Protein AF-A0A2W4L9T5-F1 (afdb_monomer)

Secondary structure (DSSP, 8-state):
--PPPPHHHHHT--TT--HHHHHHHHHHHHHHS-TTTSTT-HHHHHHHHHHHHHHHHHTSHHHHHHHHHHGGGTTTTTT---SS--HHHHHHHHHHHHIIIII----------------PPPPP--------HHHHHH-EEEEEEEEEEEPPTTTTTS-S-TT-PPPPPTTTTTSSEEEEEETTEEEEEE-TTT-----EEEEEEEEEEE-----

pLDDT: mean 71.47, std 17.37, range [34.72, 92.06]

Foldseek 3Di:
DDDQDALCVLLVHDLPDDLVSLVVSLVVLCVVLPCVVVPPDVVSVVSNVSNVVSCVQCNDPVSSVQCVVPNPVSVCPPPDDPPPADPVRVVVVVVVVCCCVVVNPDDDDDDPPPPPPPPPPFDDWDDDDDDDPVCLVVWDWDKDWTKGFDQDPQCSPQLDGPPDHDDQDPQCRNQQWDWDDDPPDIDIDGDPVSRRDDTDIDTDIDIDINDDPDD

Structure (mmCIF, N/CA/C/O backbone):
data_AF-A0A2W4L9T5-F1
#
_entry.id   AF-A0A2W4L9T5-F1
#
loop_
_atom_site.group_PDB
_atom_site.id
_atom_site.type_symbol
_atom_site.label_atom_id
_atom_site.label_alt_id
_atom_site.label_comp_id
_atom_site.label_asym_id
_atom_site.label_entity_id
_atom_site.label_seq_id
_atom_site.pdbx_PDB_ins_code
_atom_site.Cartn_x
_atom_site.Cartn_y
_atom_site.Cartn_z
_atom_site.occupancy
_atom_site.B_iso_or_equiv
_atom_site.auth_seq_id
_atom_site.auth_comp_id
_atom_site.auth_asym_id
_atom_site.auth_atom_id
_atom_site.pdbx_PDB_model_num
ATOM 1 N N . MET A 1 1 ? -13.526 30.109 26.731 1.00 36.09 1 MET A N 1
ATOM 2 C CA . MET A 1 1 ? -13.554 28.644 26.900 1.00 36.09 1 MET A CA 1
ATOM 3 C C . MET A 1 1 ? -13.831 28.059 25.531 1.00 36.09 1 MET A C 1
ATOM 5 O O . MET A 1 1 ? -14.904 28.305 25.006 1.00 36.09 1 MET A O 1
ATOM 9 N N . SER A 1 2 ? -12.833 27.455 24.887 1.00 42.91 2 SER A N 1
ATOM 10 C CA . SER A 1 2 ? -13.012 26.870 23.554 1.00 42.91 2 SER A CA 1
ATOM 11 C C . SER A 1 2 ? -13.697 25.520 23.727 1.00 42.91 2 SER A C 1
ATOM 13 O O . SER A 1 2 ? -13.023 24.542 24.044 1.00 42.91 2 SER A O 1
ATOM 15 N N . GLU A 1 3 ? -15.020 25.466 23.586 1.00 62.59 3 GLU A N 1
ATOM 16 C CA . GLU A 1 3 ? -15.726 24.190 23.461 1.00 62.59 3 GLU A CA 1
ATOM 17 C C . GLU A 1 3 ? -15.156 23.456 22.242 1.00 62.59 3 GLU A C 1
ATOM 19 O O . GLU A 1 3 ? -15.179 23.969 21.121 1.00 62.59 3 GLU A O 1
ATOM 24 N N . LYS A 1 4 ? -14.536 22.294 22.476 1.00 70.69 4 LYS A N 1
ATOM 25 C CA . LYS A 1 4 ? -14.066 21.428 21.393 1.00 70.69 4 LYS A CA 1
ATOM 26 C C . LYS A 1 4 ? -15.278 21.022 20.553 1.00 70.69 4 LYS A C 1
ATOM 28 O O . LYS A 1 4 ? -16.323 20.690 21.108 1.00 70.69 4 LYS A O 1
ATOM 33 N N . ARG A 1 5 ? -15.130 21.075 19.228 1.00 79.88 5 ARG A N 1
ATOM 34 C CA . ARG A 1 5 ? -16.188 20.685 18.290 1.00 79.88 5 ARG A CA 1
ATOM 35 C C . ARG A 1 5 ? -16.495 19.197 18.432 1.00 79.88 5 ARG A C 1
ATOM 37 O O . ARG A 1 5 ? -15.581 18.396 18.627 1.00 79.88 5 ARG A O 1
ATOM 44 N N . ASP A 1 6 ? -17.768 18.853 18.280 1.00 87.12 6 ASP A N 1
ATOM 45 C CA . ASP A 1 6 ? -18.233 17.471 18.304 1.00 87.12 6 ASP A CA 1
ATOM 46 C C . ASP A 1 6 ? -17.542 16.657 17.193 1.00 87.12 6 ASP A C 1
ATOM 48 O O . ASP A 1 6 ? -17.475 17.086 16.038 1.00 87.12 6 ASP A O 1
ATOM 52 N N . TYR A 1 7 ? -17.015 15.476 17.523 1.00 89.69 7 TYR A N 1
ATOM 53 C CA . TYR A 1 7 ? -16.300 14.634 16.563 1.00 89.69 7 TYR A CA 1
ATOM 54 C C . TYR A 1 7 ? -17.186 14.153 15.406 1.00 89.69 7 TYR A C 1
ATOM 56 O O . TYR A 1 7 ? -16.691 13.991 14.286 1.00 89.69 7 TYR A O 1
ATOM 64 N N . TYR A 1 8 ? -18.490 13.978 15.635 1.00 91.06 8 TYR A N 1
ATOM 65 C CA . TYR A 1 8 ? -19.443 13.644 14.578 1.00 91.06 8 TYR A CA 1
ATOM 66 C C . TYR A 1 8 ? -19.629 14.826 13.614 1.00 91.06 8 TYR A C 1
ATOM 68 O O . TYR A 1 8 ? -19.638 14.636 12.397 1.00 91.06 8 TYR A O 1
ATOM 76 N N . GLU A 1 9 ? -19.655 16.061 14.123 1.00 89.50 9 GLU A N 1
ATOM 77 C CA . GLU A 1 9 ? -19.719 17.276 13.298 1.00 89.50 9 GLU A CA 1
ATOM 78 C C . GLU A 1 9 ? -18.419 17.548 12.538 1.00 89.50 9 GLU A C 1
ATOM 80 O O . GLU A 1 9 ? -18.446 18.030 11.403 1.00 89.50 9 GLU A O 1
ATOM 85 N N . VAL A 1 10 ? -17.271 17.239 13.144 1.00 88.94 10 VAL A N 1
ATOM 86 C CA . VAL A 1 10 ? -15.957 17.371 12.502 1.00 88.94 10 VAL A CA 1
ATOM 87 C C . VAL A 1 10 ? -15.852 16.451 11.285 1.00 88.94 10 VAL A C 1
ATOM 89 O O . VAL A 1 10 ? -15.360 16.875 10.238 1.00 88.94 10 VAL A O 1
ATOM 92 N N . LEU A 1 11 ? -16.347 15.214 11.393 1.00 89.44 11 LEU A N 1
ATOM 93 C CA . LEU A 1 11 ? -16.405 14.274 10.271 1.00 89.44 11 LEU A CA 1
ATOM 94 C C . LEU A 1 11 ? -17.621 14.498 9.357 1.00 89.44 11 LEU A C 1
ATOM 96 O O . LEU A 1 11 ? -17.641 13.975 8.244 1.00 89.44 11 LEU A O 1
ATOM 100 N N . GLY A 1 12 ? -18.609 15.288 9.783 1.00 89.19 12 GLY A N 1
ATOM 101 C CA . GLY A 1 12 ? -19.826 15.561 9.019 1.00 89.19 12 GLY A CA 1
ATOM 102 C C . GLY A 1 12 ? -20.757 14.352 8.910 1.00 89.19 12 GLY A C 1
ATOM 103 O O . GLY A 1 12 ? -21.373 14.144 7.865 1.00 89.19 12 GLY A O 1
ATOM 104 N N . VAL A 1 13 ? -20.828 13.532 9.959 1.00 92.06 13 VAL A N 1
ATOM 105 C CA . VAL A 1 13 ? -21.640 12.308 10.022 1.00 92.06 13 VAL A CA 1
ATOM 106 C C . VAL A 1 13 ? -22.661 12.383 11.157 1.00 92.06 13 VAL A C 1
ATOM 108 O O . VAL A 1 13 ? -22.505 13.158 12.095 1.00 92.06 13 VAL A O 1
ATOM 111 N N . SER A 1 14 ? -23.719 11.571 11.073 1.00 91.12 14 SER A N 1
ATOM 112 C CA . SER A 1 14 ? -24.687 11.424 12.169 1.00 91.12 14 SER A CA 1
ATOM 113 C C . SER A 1 14 ? -24.063 10.694 13.365 1.00 91.12 14 SER A C 1
ATOM 115 O O . SER A 1 14 ? -23.157 9.879 13.192 1.00 91.12 14 SER A O 1
ATOM 117 N N . ARG A 1 15 ? -24.601 10.914 14.569 1.00 87.69 15 ARG A N 1
ATOM 118 C CA . ARG A 1 15 ? -24.253 10.137 15.774 1.00 87.69 15 ARG A CA 1
ATOM 119 C C . ARG A 1 15 ? -24.572 8.647 15.630 1.00 87.69 15 ARG A C 1
ATOM 121 O O . ARG A 1 15 ? -23.853 7.815 16.175 1.00 87.69 15 ARG A O 1
ATOM 128 N N . ASP A 1 16 ? -25.566 8.316 14.808 1.00 87.88 16 ASP A N 1
ATOM 129 C CA . ASP A 1 16 ? -25.953 6.938 14.478 1.00 87.88 16 ASP A CA 1
ATOM 130 C C . ASP A 1 16 ? -25.105 6.324 13.348 1.00 87.88 16 ASP A C 1
ATOM 132 O O . ASP A 1 16 ? -25.401 5.228 12.872 1.00 87.88 16 ASP A O 1
ATOM 136 N N . ALA A 1 17 ? -24.061 7.020 12.878 1.00 89.12 17 ALA A N 1
ATOM 137 C CA . ALA A 1 17 ? -23.252 6.551 11.761 1.00 89.12 17 ALA A CA 1
ATOM 138 C C . ALA A 1 17 ? -22.564 5.218 12.075 1.00 89.12 17 ALA A C 1
ATOM 140 O O . ALA A 1 17 ? -22.004 4.993 13.155 1.00 89.12 17 ALA A O 1
ATOM 141 N N . THR A 1 18 ? -22.564 4.334 11.089 1.00 90.12 18 THR A N 1
ATOM 142 C CA . THR A 1 18 ? -21.847 3.061 11.143 1.00 90.12 18 THR A CA 1
ATOM 143 C C . THR A 1 18 ? -20.332 3.284 11.066 1.00 90.12 18 THR A C 1
ATOM 145 O O . THR A 1 18 ? -19.853 4.304 10.561 1.00 90.12 18 THR A O 1
ATOM 148 N N . ALA A 1 19 ? -19.543 2.307 11.524 1.00 84.62 19 ALA A N 1
ATOM 149 C CA . ALA A 1 19 ? -18.080 2.371 11.439 1.00 84.62 19 ALA A CA 1
ATOM 150 C C . ALA A 1 19 ? -17.581 2.591 9.993 1.00 84.62 19 ALA A C 1
ATOM 152 O O . ALA A 1 19 ? -16.604 3.309 9.760 1.00 84.62 19 ALA A O 1
ATOM 153 N N . ASP A 1 20 ? -18.283 2.030 9.004 1.00 84.44 20 ASP A N 1
ATOM 154 C CA . ASP A 1 20 ? -17.959 2.202 7.586 1.00 84.44 20 ASP A CA 1
ATOM 155 C C . ASP A 1 20 ? -18.228 3.626 7.079 1.00 84.44 20 ASP A C 1
ATOM 157 O O . ASP A 1 20 ? -17.442 4.161 6.286 1.00 84.44 20 ASP A O 1
ATOM 161 N N . GLU A 1 21 ? -19.295 4.270 7.555 1.00 88.06 21 GLU A N 1
ATOM 162 C CA . GLU A 1 21 ? -19.620 5.664 7.236 1.00 88.06 21 GLU A CA 1
ATOM 163 C C . GLU A 1 21 ? -18.610 6.629 7.856 1.00 88.06 21 GLU A C 1
ATOM 165 O O . GLU A 1 21 ? -18.086 7.491 7.147 1.00 88.06 21 GLU A O 1
ATOM 170 N N . ILE A 1 22 ? -18.242 6.418 9.123 1.00 89.75 22 ILE A N 1
ATOM 171 C CA . ILE A 1 22 ? -17.191 7.177 9.824 1.00 89.75 22 ILE A CA 1
ATOM 172 C C . ILE A 1 22 ? -15.862 7.069 9.066 1.00 89.75 22 ILE A C 1
ATOM 174 O O . ILE A 1 22 ? -15.195 8.070 8.789 1.00 89.75 22 ILE A O 1
ATOM 178 N N . ARG A 1 23 ? -15.496 5.859 8.631 1.00 86.62 23 ARG A N 1
ATOM 179 C CA . ARG A 1 23 ? -14.276 5.620 7.850 1.00 86.62 23 ARG A CA 1
ATOM 180 C C . ARG A 1 23 ? -14.310 6.287 6.480 1.00 86.62 23 ARG A C 1
ATOM 182 O O . ARG A 1 23 ? -13.289 6.780 5.995 1.00 86.62 23 ARG A O 1
ATOM 189 N N . LYS A 1 24 ? -15.466 6.280 5.817 1.00 87.75 24 LYS A N 1
ATOM 190 C CA . LYS A 1 24 ? -15.649 6.940 4.520 1.00 87.75 24 LYS A CA 1
ATOM 191 C C . LYS A 1 24 ? -15.544 8.457 4.658 1.00 87.75 24 LYS A C 1
ATOM 193 O O . LYS A 1 24 ? -14.843 9.068 3.851 1.00 87.75 24 LYS A O 1
ATOM 198 N N . ALA A 1 25 ? -16.167 9.024 5.683 1.00 90.31 25 ALA A N 1
ATOM 199 C CA . ALA A 1 25 ? -16.119 10.445 5.985 1.00 90.31 25 ALA A CA 1
ATOM 200 C C . ALA A 1 25 ? -14.697 10.912 6.320 1.00 90.31 25 ALA A C 1
ATOM 202 O O . ALA A 1 25 ? -14.219 11.877 5.724 1.00 90.31 25 ALA A O 1
ATOM 203 N N . TYR A 1 26 ? -13.961 10.161 7.150 1.00 90.00 26 TYR A N 1
ATOM 204 C CA . TYR A 1 26 ? -12.556 10.456 7.438 1.00 90.00 26 TYR A CA 1
ATOM 205 C C . TYR A 1 26 ? -11.698 10.482 6.171 1.00 90.00 26 TYR A C 1
ATOM 207 O O . TYR A 1 26 ? -10.957 11.434 5.955 1.00 90.00 26 TYR A O 1
ATOM 215 N N . ARG A 1 27 ? -11.839 9.497 5.271 1.00 86.31 27 ARG A N 1
ATOM 216 C CA . ARG A 1 27 ? -11.095 9.502 3.996 1.00 86.31 27 ARG A CA 1
ATOM 217 C C . ARG A 1 27 ? -11.399 10.737 3.148 1.00 86.31 27 ARG A C 1
ATOM 219 O O . ARG A 1 27 ? -10.494 11.281 2.522 1.00 86.31 27 ARG A O 1
ATOM 226 N N . GLN A 1 28 ? -12.655 11.176 3.112 1.00 88.06 28 GLN A N 1
ATOM 227 C CA . GLN A 1 28 ? -13.050 12.370 2.366 1.00 88.06 28 GLN A CA 1
ATOM 228 C C . GLN A 1 28 ? -12.488 13.648 3.001 1.00 88.06 28 GLN A C 1
ATOM 230 O O . GLN A 1 28 ? -11.945 14.488 2.284 1.00 88.06 28 GLN A O 1
ATOM 235 N N . ALA A 1 29 ? -12.551 13.769 4.328 1.00 86.62 29 ALA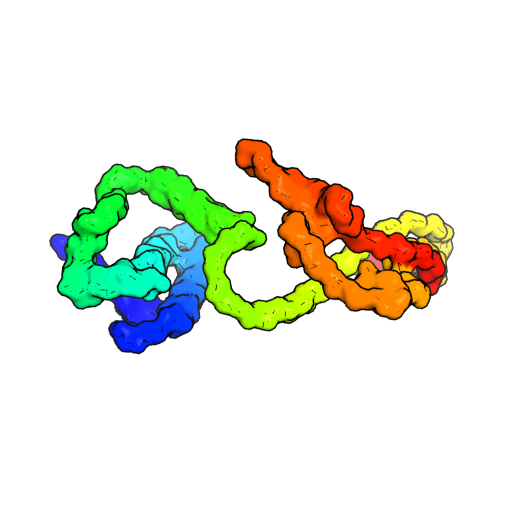 A N 1
ATOM 236 C CA . ALA A 1 29 ? -11.979 14.890 5.068 1.00 86.62 29 ALA A CA 1
ATOM 237 C C . ALA A 1 29 ? -10.446 14.938 4.939 1.00 86.62 29 ALA A C 1
ATOM 239 O O . ALA A 1 29 ? -9.886 15.990 4.631 1.00 86.62 29 ALA A O 1
ATOM 240 N N . ALA A 1 30 ? -9.777 13.789 5.066 1.00 83.69 30 ALA A N 1
ATOM 241 C CA . ALA A 1 30 ? -8.333 13.647 4.924 1.00 83.69 30 ALA A CA 1
ATOM 242 C C . ALA A 1 30 ? -7.854 14.044 3.522 1.00 83.69 30 ALA A C 1
ATOM 244 O O . ALA A 1 30 ? -6.899 14.798 3.398 1.00 83.69 30 ALA A O 1
ATOM 245 N N . LEU A 1 31 ? -8.546 13.613 2.461 1.00 83.56 31 LEU A N 1
ATOM 246 C CA . LEU A 1 31 ? -8.216 13.997 1.081 1.00 83.56 31 LEU A CA 1
ATOM 247 C C . LEU A 1 31 ? -8.506 15.470 0.770 1.00 83.56 31 LEU A C 1
ATOM 249 O O . LEU A 1 31 ? -7.877 16.038 -0.125 1.00 83.56 31 LEU A O 1
ATOM 253 N N . LYS A 1 32 ? -9.485 16.072 1.453 1.00 85.12 32 LYS A N 1
ATOM 254 C CA . LYS A 1 32 ? -9.844 17.487 1.297 1.00 85.12 32 LYS A CA 1
ATOM 255 C C . LYS A 1 32 ? -8.839 18.399 1.991 1.00 85.12 32 LYS A C 1
ATOM 257 O O . LYS A 1 32 ? -8.521 19.452 1.453 1.00 85.12 32 LYS A O 1
ATOM 262 N N . HIS A 1 33 ? -8.334 17.981 3.147 1.00 85.25 33 HIS A N 1
ATOM 263 C CA . HIS A 1 33 ? -7.426 18.758 3.991 1.00 85.25 33 HIS A CA 1
ATOM 264 C C . HIS A 1 33 ? -5.974 18.262 3.951 1.00 85.25 33 HIS A C 1
ATOM 266 O O . HIS A 1 33 ? -5.158 18.675 4.766 1.00 85.25 33 HIS A O 1
ATOM 272 N N . HIS A 1 34 ? -5.635 17.397 2.990 1.00 82.00 34 HIS A N 1
ATOM 273 C CA . HIS A 1 34 ? -4.287 16.857 2.849 1.00 82.00 34 HIS A CA 1
ATOM 274 C C . HIS A 1 34 ? -3.268 17.978 2.562 1.00 82.00 34 HIS A C 1
ATOM 276 O O . HIS A 1 34 ? -3.556 18.829 1.709 1.00 82.00 34 HIS A O 1
ATOM 282 N N . PRO A 1 35 ? -2.070 17.957 3.179 1.00 77.06 35 PRO A N 1
ATOM 283 C CA . PRO A 1 35 ? -1.036 18.979 2.975 1.00 77.06 35 PRO A CA 1
ATOM 284 C C . PRO A 1 35 ? -0.541 19.059 1.524 1.00 77.06 35 PRO A C 1
ATOM 286 O O . PRO A 1 35 ? -0.256 20.145 1.039 1.00 77.06 35 PRO A O 1
ATOM 289 N N . ASP A 1 36 ? -0.523 17.938 0.798 1.00 77.31 36 ASP A N 1
ATOM 290 C CA . ASP A 1 36 ? -0.167 17.904 -0.637 1.00 77.31 36 ASP A CA 1
ATOM 291 C C . ASP A 1 36 ? -1.138 18.712 -1.518 1.00 77.31 36 ASP A C 1
ATOM 293 O O . ASP A 1 36 ? -0.747 19.318 -2.508 1.00 77.31 36 ASP A O 1
ATOM 297 N N . ARG A 1 37 ? -2.425 18.760 -1.143 1.00 79.25 37 ARG A N 1
ATOM 298 C CA . ARG A 1 37 ? -3.454 19.518 -1.876 1.00 79.25 37 ARG A CA 1
ATOM 299 C C . ARG A 1 37 ? -3.631 20.942 -1.361 1.00 79.25 37 ARG A C 1
ATOM 301 O O . ARG A 1 37 ? -4.192 21.766 -2.074 1.00 79.25 37 ARG A O 1
ATOM 308 N N . ASN A 1 38 ? -3.179 21.212 -0.138 1.00 80.81 38 ASN A N 1
ATOM 309 C CA . ASN A 1 38 ? -3.304 22.503 0.535 1.00 80.81 38 ASN A CA 1
ATOM 310 C C . ASN A 1 38 ? -1.949 22.908 1.148 1.00 80.81 38 ASN A C 1
ATOM 312 O O . ASN A 1 38 ? -1.828 22.994 2.374 1.00 80.81 38 ASN A O 1
ATOM 316 N N . PRO A 1 39 ? -0.903 23.106 0.326 1.00 79.19 39 PRO A N 1
ATOM 317 C CA . PRO A 1 39 ? 0.420 23.428 0.839 1.00 79.19 39 PRO A CA 1
ATOM 318 C C . PRO A 1 39 ? 0.404 24.796 1.531 1.00 79.19 39 PRO A C 1
ATOM 320 O O . PRO A 1 39 ? 0.043 25.803 0.926 1.00 79.19 39 PRO A O 1
ATOM 323 N N . GLY A 1 40 ? 0.809 24.829 2.803 1.00 78.38 40 GLY A N 1
ATOM 324 C CA . GLY A 1 40 ? 0.955 26.068 3.573 1.00 78.38 40 GLY A CA 1
ATOM 325 C C . GLY A 1 40 ? -0.347 26.700 4.081 1.00 78.38 40 GLY A C 1
ATOM 326 O O . GLY A 1 40 ? -0.300 27.840 4.534 1.00 78.38 40 GLY A O 1
ATOM 327 N N . ASP A 1 41 ? -1.488 25.999 4.033 1.00 83.50 41 ASP A N 1
ATOM 328 C CA . ASP A 1 41 ? -2.738 26.478 4.641 1.00 83.50 41 ASP A CA 1
ATOM 329 C C . ASP A 1 41 ? -2.869 25.985 6.101 1.00 83.50 41 ASP A C 1
ATOM 331 O O . ASP A 1 41 ? -3.194 24.810 6.328 1.00 83.50 41 ASP A O 1
ATOM 335 N N . PRO A 1 42 ? -2.681 26.863 7.110 1.00 81.06 42 PRO A N 1
ATOM 336 C CA . PRO A 1 42 ? -2.799 26.485 8.519 1.00 81.06 42 PRO A CA 1
ATOM 337 C C . PRO A 1 42 ? -4.225 26.055 8.898 1.00 81.06 42 PRO A C 1
ATOM 339 O O . PRO A 1 42 ? -4.418 25.282 9.837 1.00 81.06 42 PRO A O 1
ATOM 342 N N . THR A 1 43 ? -5.239 26.502 8.152 1.00 83.69 43 THR A N 1
ATOM 343 C CA . THR A 1 43 ? -6.642 26.138 8.384 1.00 83.69 43 THR A CA 1
ATOM 344 C C . THR A 1 43 ? -6.913 24.702 7.948 1.00 83.69 43 THR A C 1
ATOM 346 O O . THR A 1 43 ? -7.632 23.964 8.627 1.00 83.69 43 THR A O 1
ATOM 349 N N . ALA A 1 44 ? -6.342 24.285 6.814 1.00 79.12 44 ALA A N 1
ATOM 350 C CA . ALA A 1 44 ? -6.426 22.907 6.342 1.00 79.12 44 ALA A CA 1
ATOM 351 C C . ALA A 1 44 ? -5.695 21.962 7.301 1.00 79.12 44 ALA A C 1
ATOM 353 O O . ALA A 1 44 ? -6.242 20.922 7.662 1.00 79.12 44 ALA A O 1
ATOM 354 N N . GLU A 1 45 ? -4.521 22.363 7.790 1.00 77.94 45 GLU A N 1
ATOM 355 C CA . GLU A 1 45 ? -3.770 21.601 8.787 1.00 77.94 45 GLU A CA 1
ATOM 356 C C . GLU A 1 45 ? -4.566 21.423 10.091 1.00 77.94 45 GLU A C 1
ATOM 358 O O . GLU A 1 45 ? -4.673 20.310 10.608 1.00 77.94 45 GLU A O 1
ATOM 363 N N . GLN A 1 46 ? -5.188 22.490 10.600 1.00 81.19 46 GLN A N 1
ATOM 364 C CA . GLN A 1 46 ? -6.012 22.421 11.807 1.00 81.19 46 GLN A CA 1
ATOM 365 C C . GLN A 1 46 ? -7.229 21.503 11.619 1.00 81.19 46 GLN A C 1
ATOM 367 O O . GLN A 1 46 ? -7.487 20.639 12.456 1.00 81.19 46 GLN A O 1
ATOM 372 N N . ARG A 1 47 ? -7.932 21.607 10.484 1.00 84.81 47 ARG A N 1
ATOM 373 C CA . ARG A 1 47 ? -9.071 20.726 10.163 1.00 84.81 47 ARG A CA 1
ATOM 374 C C . ARG A 1 47 ? -8.660 19.269 9.979 1.00 84.81 47 ARG A C 1
ATOM 376 O O . ARG A 1 47 ? -9.415 18.367 10.333 1.00 84.81 47 ARG A O 1
ATOM 383 N N . PHE A 1 48 ? -7.474 19.027 9.434 1.00 83.88 48 PHE A N 1
ATOM 384 C CA . PHE A 1 48 ? -6.925 17.685 9.285 1.00 83.88 48 PHE A CA 1
ATOM 385 C C . PHE A 1 48 ? -6.580 17.055 10.642 1.00 83.88 48 PHE A C 1
ATOM 387 O O . PHE A 1 48 ? -6.873 15.876 10.864 1.00 83.88 48 PHE A O 1
ATOM 394 N N . LYS A 1 49 ? -6.022 17.849 11.566 1.00 83.44 49 LYS A N 1
ATOM 395 C CA . LYS A 1 49 ? -5.774 17.440 12.956 1.00 83.44 49 LYS A CA 1
ATOM 396 C C . LYS A 1 49 ? -7.080 17.091 13.669 1.00 83.44 49 LYS A C 1
ATOM 398 O O . LYS A 1 49 ? -7.197 15.987 14.193 1.00 83.44 49 LYS A O 1
ATOM 403 N N . GLU A 1 50 ? -8.085 17.965 13.590 1.00 85.00 50 GLU A N 1
ATOM 404 C CA . GLU A 1 50 ? -9.416 17.726 14.172 1.00 85.00 50 GLU A CA 1
ATOM 405 C C . GLU A 1 50 ? -10.065 16.446 13.614 1.00 85.00 50 GLU A C 1
ATOM 407 O O . GLU A 1 50 ? -10.559 15.615 14.374 1.00 85.00 50 GLU A O 1
ATOM 412 N N . ALA A 1 51 ? -10.031 16.241 12.291 1.00 86.12 51 ALA A N 1
ATOM 413 C CA . ALA A 1 51 ? -10.604 15.051 11.656 1.00 86.12 51 ALA A CA 1
ATOM 414 C C . ALA A 1 51 ? -9.881 13.754 12.051 1.00 86.12 51 ALA A C 1
ATOM 416 O O . ALA A 1 51 ? -10.508 12.697 12.151 1.00 86.12 51 ALA A O 1
ATOM 417 N N . SER A 1 52 ? -8.571 13.826 12.283 1.00 83.75 52 SER A N 1
ATOM 418 C CA . SER A 1 52 ? -7.773 12.680 12.728 1.00 83.75 52 SER A CA 1
ATOM 419 C C . SER A 1 52 ? -8.046 12.335 14.192 1.00 83.75 52 SER A C 1
ATOM 421 O O . SER A 1 52 ? -8.222 11.159 14.510 1.00 83.75 52 SER A O 1
ATOM 423 N N . GLU A 1 53 ? -8.172 13.342 15.062 1.00 83.19 53 GLU A N 1
ATOM 424 C CA . GLU A 1 53 ? -8.591 13.162 16.459 1.00 83.19 53 GLU A CA 1
ATOM 425 C C . GLU A 1 53 ? -9.984 12.516 16.516 1.00 83.19 53 GLU A C 1
ATOM 427 O O . GLU A 1 53 ? -10.154 11.474 17.153 1.00 83.19 53 GLU A O 1
ATOM 432 N N . ALA A 1 54 ? -10.943 13.045 15.749 1.00 87.31 54 ALA A N 1
ATOM 433 C CA . ALA A 1 54 ? -12.296 12.504 15.648 1.00 87.31 54 ALA A CA 1
ATOM 434 C C . ALA A 1 54 ? -12.313 11.035 15.207 1.00 87.31 54 ALA A C 1
ATOM 436 O O . ALA A 1 54 ? -12.966 10.198 15.831 1.00 87.31 54 ALA A O 1
ATOM 437 N N . TYR A 1 55 ? -11.558 10.689 14.162 1.00 85.81 55 TYR A N 1
ATOM 438 C CA . TYR A 1 55 ? -11.483 9.310 13.688 1.00 85.81 55 TYR A CA 1
ATOM 439 C C . TYR A 1 55 ? -10.822 8.380 14.714 1.00 85.81 55 TYR A C 1
ATOM 441 O O . TYR A 1 55 ? -11.277 7.252 14.878 1.00 85.81 55 TYR A O 1
ATOM 449 N N . SER A 1 56 ? -9.807 8.832 15.455 1.00 82.56 56 SER A N 1
ATOM 450 C CA . SER A 1 56 ? -9.126 8.013 16.475 1.00 82.56 56 SER A CA 1
ATOM 451 C C . SER A 1 56 ? -10.036 7.589 17.636 1.00 82.56 56 SER A C 1
ATOM 453 O O . SER A 1 56 ? -9.807 6.549 18.258 1.00 82.56 56 SER A O 1
ATOM 455 N N . VAL A 1 57 ? -11.070 8.389 17.908 1.00 83.62 57 VAL A N 1
ATOM 456 C CA . VAL A 1 57 ? -12.068 8.144 18.952 1.00 83.62 57 VAL A CA 1
ATOM 457 C C . VAL A 1 57 ? -13.254 7.367 18.390 1.00 83.62 57 VAL A C 1
ATOM 459 O O . VAL A 1 57 ? -13.668 6.380 18.986 1.00 83.62 57 VAL A O 1
ATOM 462 N N . LEU A 1 58 ? -13.784 7.776 17.234 1.00 86.44 58 LEU A N 1
ATOM 463 C CA . LEU A 1 58 ? -15.003 7.195 16.663 1.00 86.44 58 LEU A CA 1
ATOM 464 C C . LEU A 1 58 ? -14.781 5.868 15.917 1.00 86.44 58 LEU A C 1
ATOM 466 O O . LEU A 1 58 ? -15.747 5.159 15.647 1.00 86.44 58 LEU A O 1
ATOM 470 N N . SER A 1 59 ? -13.538 5.527 15.557 1.00 82.25 59 SER A N 1
ATOM 471 C CA . SER A 1 59 ? -13.219 4.257 14.878 1.00 82.25 59 SER A CA 1
ATOM 472 C C . SER A 1 59 ? -13.100 3.057 15.819 1.00 82.25 59 SER A C 1
ATOM 474 O O . SER A 1 59 ? -13.189 1.921 15.352 1.00 82.25 59 SER A O 1
ATOM 476 N N . ASP A 1 60 ? -12.908 3.295 17.117 1.00 80.19 60 ASP A N 1
ATOM 477 C CA . ASP A 1 60 ? -12.808 2.264 18.146 1.00 80.19 60 ASP A CA 1
ATOM 478 C C . ASP A 1 60 ? -14.098 2.234 18.971 1.00 80.19 60 ASP A C 1
ATOM 480 O O . ASP A 1 60 ? -14.503 3.243 19.543 1.00 80.19 60 ASP A O 1
ATOM 484 N N . GLU A 1 61 ? -14.740 1.071 19.047 1.00 81.44 61 GLU A N 1
ATOM 485 C CA . GLU A 1 61 ? -16.032 0.903 19.721 1.00 81.44 61 GLU A CA 1
ATOM 486 C C . GLU A 1 61 ? -15.979 1.282 21.213 1.00 81.44 61 GLU A C 1
ATOM 488 O O . GLU A 1 61 ? -16.917 1.875 21.744 1.00 81.44 61 GLU A O 1
ATOM 493 N N . GLN A 1 62 ? -14.870 0.993 21.904 1.00 76.25 62 GLN A N 1
ATOM 494 C CA . GLN A 1 62 ? -14.720 1.308 23.326 1.00 76.25 62 GLN A CA 1
ATOM 495 C C . GLN A 1 62 ? -14.537 2.811 23.539 1.00 76.25 62 GLN A C 1
ATOM 497 O O . GLN A 1 62 ? -15.151 3.387 24.444 1.00 76.25 62 GLN A O 1
ATOM 502 N N . LYS A 1 63 ? -13.725 3.458 22.694 1.00 79.81 63 LYS A N 1
ATOM 503 C CA . LYS A 1 63 ? -13.499 4.911 22.749 1.00 79.81 63 LYS A CA 1
ATOM 504 C C . LYS A 1 63 ? -14.735 5.693 22.326 1.00 79.81 63 LYS A C 1
ATOM 506 O O . LYS A 1 63 ? -15.079 6.668 22.992 1.00 79.81 63 LYS A O 1
ATOM 511 N N . ARG A 1 64 ? -15.443 5.232 21.294 1.00 85.25 64 ARG A N 1
ATOM 512 C CA . ARG A 1 64 ? -16.731 5.780 20.866 1.00 85.25 64 ARG A CA 1
ATOM 513 C C . ARG A 1 64 ? -17.756 5.683 21.988 1.00 85.25 64 ARG A C 1
ATOM 515 O O . ARG A 1 64 ? -18.318 6.699 22.373 1.00 85.25 64 ARG A O 1
ATOM 522 N N . ALA A 1 65 ? -17.906 4.515 22.612 1.00 82.38 65 ALA A N 1
ATOM 523 C CA . ALA A 1 65 ? -18.821 4.351 23.737 1.00 82.38 65 ALA A CA 1
ATOM 524 C C . ALA A 1 65 ? -18.442 5.219 24.951 1.00 82.38 65 ALA A C 1
ATOM 526 O O . ALA A 1 65 ? -19.314 5.632 25.716 1.00 82.38 65 ALA A O 1
ATOM 527 N N . ALA A 1 66 ? -17.152 5.473 25.194 1.00 78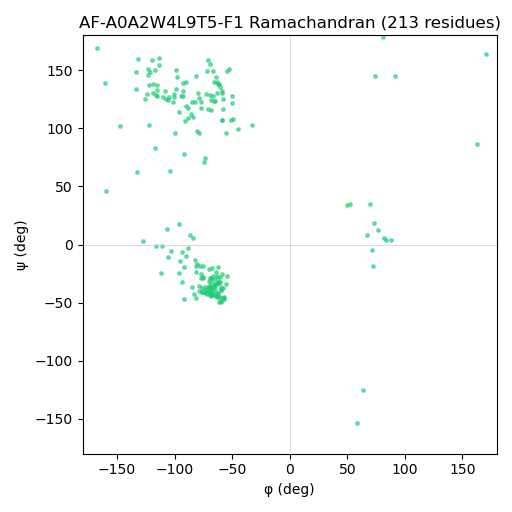.62 66 ALA A N 1
ATOM 528 C CA . ALA A 1 66 ? -16.709 6.399 26.238 1.00 78.62 66 ALA A CA 1
ATOM 529 C C . ALA A 1 66 ? -17.035 7.860 25.881 1.00 78.62 66 ALA A C 1
ATOM 531 O O . ALA A 1 66 ? -17.540 8.599 26.727 1.00 78.62 66 ALA A O 1
ATOM 532 N N . TYR A 1 67 ? -16.809 8.251 24.625 1.00 82.31 67 TYR A N 1
ATOM 533 C CA . TYR A 1 67 ? -17.147 9.570 24.097 1.00 82.31 67 TYR A CA 1
ATOM 534 C C . TYR A 1 67 ? -18.656 9.835 24.110 1.00 82.31 67 TYR A C 1
ATOM 536 O O . TYR A 1 67 ? -19.092 10.891 24.557 1.00 82.31 67 TYR A O 1
ATOM 544 N N . ASP A 1 68 ? -19.471 8.857 23.723 1.00 86.00 68 ASP A N 1
ATOM 545 C CA . ASP A 1 68 ? -20.928 8.986 23.712 1.00 86.00 68 ASP A CA 1
ATOM 546 C C . ASP A 1 68 ? -21.508 9.120 25.133 1.00 86.00 68 ASP A C 1
ATOM 548 O O . ASP A 1 68 ? -22.521 9.789 25.327 1.00 86.00 68 ASP A O 1
ATOM 552 N N . ARG A 1 69 ? -20.853 8.525 26.145 1.00 78.06 69 ARG A N 1
ATOM 553 C CA . ARG A 1 69 ? -21.294 8.568 27.553 1.00 78.06 69 ARG A CA 1
ATOM 554 C C . ARG A 1 69 ? -20.834 9.805 28.317 1.00 78.06 69 ARG A C 1
ATOM 556 O O . ARG A 1 69 ? -21.562 10.290 29.178 1.00 78.06 69 ARG A O 1
ATOM 563 N N . PHE A 1 70 ? -19.623 10.282 28.050 1.00 75.69 70 PHE A N 1
ATOM 564 C CA . PHE A 1 70 ? -18.957 11.295 28.878 1.00 75.69 70 PHE A CA 1
ATOM 565 C C . PHE A 1 70 ? -18.454 12.506 28.074 1.00 75.69 70 PHE A C 1
ATOM 567 O O . PHE A 1 70 ? -17.808 13.398 28.629 1.00 75.69 70 PHE A O 1
ATOM 574 N N . GLY A 1 71 ? -18.722 12.549 26.768 1.00 77.50 71 GLY A N 1
ATOM 575 C CA . GLY A 1 71 ? -18.226 13.580 25.861 1.00 77.50 71 GLY A CA 1
ATOM 576 C C . GLY A 1 71 ? -16.698 13.650 25.832 1.00 77.50 71 GLY A C 1
ATOM 577 O O . GLY A 1 71 ? -15.990 12.690 26.146 1.00 77.50 71 GLY A O 1
ATOM 578 N N . HIS A 1 72 ? -16.166 14.831 25.512 1.00 70.56 72 HIS A N 1
ATOM 579 C CA . HIS A 1 72 ? -14.718 15.071 25.493 1.00 70.56 72 HIS A CA 1
ATOM 580 C C . HIS A 1 72 ? -14.045 14.897 26.871 1.00 70.56 72 HIS A C 1
ATOM 582 O O . HIS A 1 72 ? -12.836 14.688 26.927 1.00 70.56 72 HIS A O 1
ATOM 588 N N . ALA A 1 73 ? -14.797 14.942 27.978 1.00 63.56 73 ALA A N 1
ATOM 589 C CA . ALA A 1 73 ? -14.262 14.740 29.326 1.00 63.56 73 ALA A CA 1
ATOM 590 C C . ALA A 1 73 ? -13.944 13.262 29.630 1.00 63.56 73 ALA A C 1
ATOM 592 O O . ALA A 1 73 ? -13.021 12.979 30.392 1.00 63.56 73 ALA A O 1
ATOM 593 N N . GLY A 1 74 ? -14.650 12.317 28.995 1.00 55.28 74 GLY A N 1
ATOM 594 C CA . GLY A 1 74 ? -14.426 10.875 29.165 1.00 55.28 74 GLY A CA 1
ATOM 595 C C . GLY A 1 74 ? -13.102 10.362 28.616 1.00 55.28 74 GLY A C 1
ATOM 596 O O . GLY A 1 74 ? -12.626 9.308 29.028 1.00 55.28 74 GLY A O 1
ATOM 597 N N . LEU A 1 75 ? -12.494 11.117 27.703 1.00 55.91 75 LEU A N 1
ATOM 598 C CA . LEU A 1 75 ? -11.239 10.749 27.052 1.00 55.91 75 LEU A CA 1
ATOM 599 C C . LEU A 1 75 ? -10.017 11.065 27.925 1.00 55.91 75 LEU A C 1
ATOM 601 O O . LEU A 1 75 ? -9.006 10.379 27.817 1.00 55.91 75 LEU A O 1
ATOM 605 N N . ASN A 1 76 ? -10.142 12.010 28.865 1.00 48.62 76 ASN A N 1
ATOM 606 C CA . ASN A 1 76 ? -9.081 12.349 29.819 1.00 48.62 76 ASN A CA 1
ATOM 607 C C . ASN A 1 76 ? -8.923 11.308 30.947 1.00 48.62 76 ASN A C 1
ATOM 609 O O . ASN A 1 76 ? -7.890 11.270 31.607 1.00 48.62 76 ASN A O 1
ATOM 613 N N . GLY A 1 77 ? -9.929 10.454 31.185 1.00 39.50 77 GLY A N 1
ATOM 614 C CA . GLY A 1 77 ? -9.915 9.445 32.257 1.00 39.50 77 GLY A CA 1
ATOM 615 C C . GLY A 1 77 ? -9.338 8.080 31.861 1.00 39.50 77 GLY A C 1
ATOM 616 O O . GLY A 1 77 ? -9.105 7.245 32.730 1.00 39.50 77 GLY A O 1
ATOM 617 N N . ALA A 1 78 ? -9.096 7.841 30.567 1.00 41.06 78 ALA A N 1
ATOM 618 C CA . ALA A 1 78 ? -8.656 6.549 30.030 1.00 41.06 78 ALA A CA 1
ATOM 619 C C . ALA A 1 78 ? -7.128 6.433 29.834 1.00 41.06 78 ALA A C 1
ATOM 621 O O . ALA A 1 78 ? -6.665 5.555 29.109 1.00 41.06 78 ALA A O 1
ATOM 622 N N . GLY A 1 79 ? -6.335 7.306 30.468 1.00 38.44 79 GLY A N 1
ATOM 623 C CA . GLY A 1 79 ? -4.869 7.230 30.429 1.00 38.44 79 GLY A CA 1
ATOM 624 C C . GLY A 1 79 ? -4.231 7.643 29.099 1.00 38.44 79 GLY A C 1
ATOM 625 O O . GLY A 1 79 ? -3.077 7.304 28.856 1.00 38.44 79 GLY A O 1
ATOM 626 N N . VAL A 1 80 ? -4.948 8.378 28.246 1.00 40.94 80 VAL A N 1
ATOM 627 C CA . VAL A 1 80 ? -4.375 8.973 27.032 1.00 40.94 80 VAL A CA 1
ATOM 628 C C . VAL A 1 80 ? -4.466 10.489 27.147 1.00 40.94 80 VAL A C 1
ATOM 630 O O . VAL A 1 80 ? -5.412 11.125 26.687 1.00 40.94 80 VAL A O 1
ATOM 633 N N . ASP A 1 81 ? -3.485 11.053 27.843 1.00 3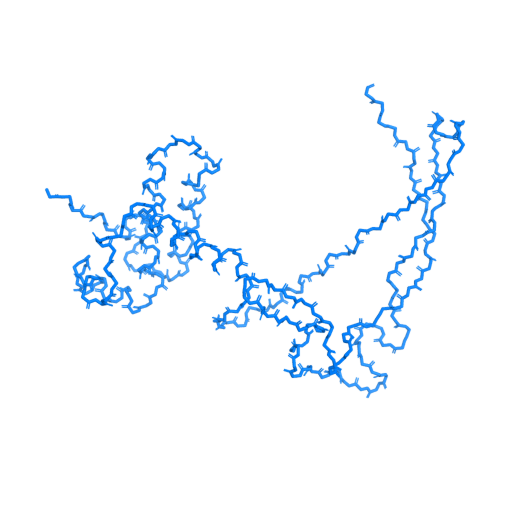7.50 81 ASP A N 1
ATOM 634 C CA . ASP A 1 81 ? -3.334 12.491 28.022 1.00 37.50 81 ASP A CA 1
ATOM 635 C C . ASP A 1 81 ? -2.664 13.103 26.779 1.00 37.50 81 ASP A C 1
ATOM 637 O O . ASP A 1 81 ? -1.446 13.068 26.619 1.00 37.50 81 ASP A O 1
ATOM 641 N N . PHE A 1 82 ? -3.474 13.659 25.876 1.00 44.97 82 PHE A N 1
ATOM 642 C CA . PHE A 1 82 ? -3.000 14.466 24.743 1.00 44.97 82 PHE A CA 1
ATOM 643 C C . PHE A 1 82 ? -2.805 15.950 25.106 1.00 44.97 82 PHE A C 1
ATOM 645 O O . PHE A 1 82 ? -2.583 16.772 24.218 1.00 44.97 82 PHE A O 1
ATOM 652 N N . SER A 1 83 ? -2.904 16.336 26.384 1.00 40.44 83 SER A N 1
ATOM 653 C CA . SER A 1 83 ? -2.850 17.746 26.795 1.00 40.44 83 SER A CA 1
ATOM 654 C C . SER A 1 83 ? -1.454 18.251 27.186 1.00 40.44 83 SER A C 1
ATOM 656 O O . SER A 1 83 ? -1.282 19.456 27.366 1.00 40.44 83 SER A O 1
ATOM 658 N N . GLY A 1 84 ? -0.447 17.371 27.252 1.00 38.06 84 GLY A N 1
ATOM 659 C CA . GLY A 1 84 ? 0.919 17.715 27.685 1.00 38.06 84 GLY A CA 1
ATOM 660 C C . GLY A 1 84 ? 2.030 17.555 26.641 1.00 38.06 84 GLY A C 1
ATOM 661 O O . GLY A 1 84 ? 3.188 17.840 26.941 1.00 38.06 84 GLY A O 1
ATOM 662 N N . VAL A 1 85 ? 1.720 17.097 25.428 1.00 35.84 85 VAL A N 1
ATOM 663 C CA . VAL A 1 85 ? 2.734 16.708 24.440 1.00 35.84 85 VAL A CA 1
ATOM 664 C C . VAL A 1 85 ? 2.988 17.881 23.493 1.00 35.84 85 VAL A C 1
ATOM 666 O O . VAL A 1 85 ? 2.094 18.330 22.777 1.00 35.84 85 VAL A O 1
ATOM 669 N N . GLY A 1 86 ? 4.203 18.434 23.538 1.00 37.97 86 GLY A N 1
ATOM 670 C CA . GLY A 1 86 ? 4.609 19.564 22.704 1.00 37.97 86 GLY A CA 1
ATOM 671 C C . GLY A 1 86 ? 4.348 19.300 21.219 1.00 37.97 86 GLY A C 1
ATOM 672 O O . GLY A 1 86 ? 4.391 18.169 20.749 1.00 37.97 86 GLY A O 1
ATOM 673 N N . VAL A 1 87 ? 4.099 20.363 20.454 1.00 45.06 87 VAL A N 1
ATOM 674 C CA . VAL A 1 87 ? 3.708 20.310 19.029 1.00 45.06 87 VAL A CA 1
ATOM 675 C C . VAL A 1 87 ? 4.691 19.502 18.162 1.00 45.06 87 VAL A C 1
ATOM 677 O O . VAL A 1 87 ? 4.300 18.917 17.156 1.00 45.06 87 VAL A O 1
ATOM 680 N N . ASN A 1 88 ? 5.957 19.430 18.581 1.00 38.34 88 ASN A N 1
ATOM 681 C CA . ASN A 1 88 ? 7.005 18.657 17.918 1.00 38.34 88 ASN A CA 1
ATOM 682 C C . ASN A 1 88 ? 6.914 17.144 18.190 1.00 38.34 88 ASN A C 1
ATOM 684 O O . ASN A 1 88 ? 7.367 16.343 17.382 1.00 38.34 88 ASN A O 1
ATOM 688 N N . ASP A 1 89 ? 6.305 16.778 19.313 1.00 45.84 89 ASP A N 1
ATOM 689 C CA . ASP A 1 89 ? 6.199 15.417 19.834 1.00 45.84 89 ASP A CA 1
ATOM 690 C C . ASP A 1 89 ? 4.848 14.772 19.429 1.00 45.84 89 ASP A C 1
ATOM 692 O O . ASP A 1 89 ? 4.736 13.571 19.202 1.00 45.84 89 ASP A O 1
ATOM 696 N N . ILE A 1 90 ? 3.831 15.604 19.156 1.00 52.25 90 ILE A N 1
ATOM 697 C CA . ILE A 1 90 ? 2.625 15.207 18.408 1.00 52.25 90 ILE A CA 1
ATOM 698 C C . ILE A 1 90 ? 2.955 14.960 16.934 1.00 52.25 90 ILE A C 1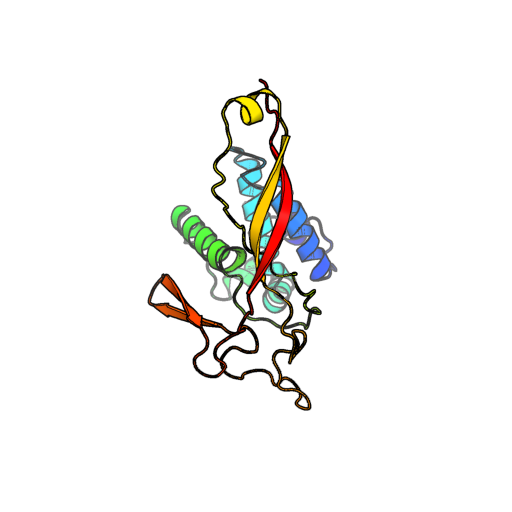
ATOM 700 O O . ILE A 1 90 ? 2.378 14.059 16.343 1.00 52.25 90 ILE A O 1
ATOM 704 N N . LEU A 1 91 ? 3.865 15.726 16.318 1.00 44.66 91 LEU A N 1
ATOM 705 C CA . LEU A 1 91 ? 4.237 15.521 14.914 1.00 44.66 91 LEU A CA 1
ATOM 706 C C . LEU A 1 91 ? 5.108 14.269 14.726 1.00 44.66 91 LEU A C 1
ATOM 708 O O . LEU A 1 91 ? 4.905 13.560 13.744 1.00 44.66 91 LEU A O 1
ATOM 712 N N . SER A 1 92 ? 6.008 13.953 15.664 1.00 49.88 92 SER A N 1
ATOM 713 C CA . SER A 1 92 ? 6.756 12.686 15.676 1.00 49.88 92 SER A CA 1
ATOM 714 C C . SER A 1 92 ? 5.843 11.498 15.980 1.00 49.88 92 SER A C 1
ATOM 716 O O . SER A 1 92 ? 5.900 10.511 15.258 1.00 49.88 92 SER A O 1
ATOM 718 N N . HIS A 1 93 ? 4.913 11.603 16.937 1.00 53.19 93 HIS A N 1
ATOM 719 C CA . HIS A 1 93 ? 3.904 10.560 17.156 1.00 53.19 93 HIS A CA 1
ATOM 720 C C . HIS A 1 93 ? 2.891 10.440 16.015 1.00 53.19 93 HIS A C 1
ATOM 722 O O . HIS A 1 93 ? 2.394 9.348 15.753 1.00 53.19 93 HIS A O 1
ATOM 728 N N . PHE A 1 94 ? 2.603 11.525 15.295 1.00 49.06 94 PHE A N 1
ATOM 729 C CA . PHE A 1 94 ? 1.795 11.494 14.081 1.00 49.06 94 PHE A CA 1
ATOM 730 C C . PHE A 1 94 ? 2.570 10.851 12.934 1.00 49.06 94 PHE A C 1
ATOM 732 O O . PHE A 1 94 ? 1.992 10.062 12.205 1.00 49.06 94 PHE A O 1
ATOM 739 N N . GLN A 1 95 ? 3.870 11.119 12.791 1.00 50.50 95 GLN A N 1
ATOM 740 C CA . GLN A 1 95 ? 4.732 10.447 11.819 1.00 50.50 95 GLN A CA 1
ATOM 741 C C . GLN A 1 95 ? 4.950 8.973 12.153 1.00 50.50 95 GLN A C 1
ATOM 743 O O . GLN A 1 95 ? 4.943 8.180 11.225 1.00 50.50 95 GLN A O 1
ATOM 748 N N . ASP A 1 96 ? 5.053 8.590 13.424 1.00 49.47 96 ASP A N 1
ATOM 749 C CA . ASP A 1 96 ? 5.190 7.194 13.849 1.00 49.47 96 ASP A CA 1
ATOM 750 C C . ASP A 1 96 ? 3.860 6.439 13.769 1.00 49.47 96 ASP A C 1
ATOM 752 O O . ASP A 1 96 ? 3.835 5.334 13.243 1.00 49.47 96 ASP A O 1
ATOM 756 N N . MET A 1 97 ? 2.722 7.031 14.158 1.00 49.47 97 MET A N 1
ATOM 757 C CA . MET A 1 97 ? 1.407 6.417 13.917 1.00 49.47 97 MET A CA 1
ATOM 758 C C . MET A 1 97 ? 1.053 6.382 12.429 1.00 49.47 97 MET A C 1
ATOM 760 O O . MET A 1 97 ? 0.397 5.446 11.985 1.00 49.47 97 MET A O 1
ATOM 764 N N . PHE A 1 98 ? 1.474 7.369 11.634 1.00 46.03 98 PHE A N 1
ATOM 765 C CA . PHE A 1 98 ? 1.299 7.362 10.182 1.00 46.03 98 PHE A CA 1
ATOM 766 C C . PHE A 1 98 ? 2.320 6.438 9.505 1.00 46.03 98 PHE A C 1
ATOM 768 O O . PHE A 1 98 ? 1.996 5.832 8.498 1.00 46.03 98 PHE A O 1
ATOM 775 N N . ALA A 1 99 ? 3.515 6.225 10.050 1.00 48.22 99 ALA A N 1
ATOM 776 C CA . ALA A 1 99 ? 4.452 5.212 9.571 1.00 48.22 99 ALA A CA 1
ATOM 777 C C . ALA A 1 99 ? 3.979 3.799 9.942 1.00 48.22 99 ALA A C 1
ATOM 779 O O . ALA A 1 99 ? 4.033 2.916 9.094 1.00 48.22 99 ALA A O 1
ATOM 780 N N . ASP A 1 100 ? 3.399 3.589 11.121 1.00 45.53 100 ASP A N 1
ATOM 781 C CA . ASP A 1 100 ? 2.771 2.317 11.495 1.00 45.53 100 ASP A CA 1
ATOM 782 C C . ASP A 1 100 ? 1.473 2.060 10.711 1.00 45.53 100 ASP A C 1
ATOM 784 O O . ASP A 1 100 ? 1.161 0.917 10.380 1.00 45.53 100 ASP A O 1
ATOM 788 N N . PHE A 1 101 ? 0.729 3.108 10.338 1.00 42.12 101 PHE A N 1
ATOM 789 C CA . PHE A 1 101 ? -0.554 2.983 9.631 1.00 42.12 101 PHE A CA 1
ATOM 790 C C . PHE A 1 101 ? -0.450 3.051 8.091 1.00 42.12 101 PHE A C 1
ATOM 792 O O . PHE A 1 101 ? -1.229 2.398 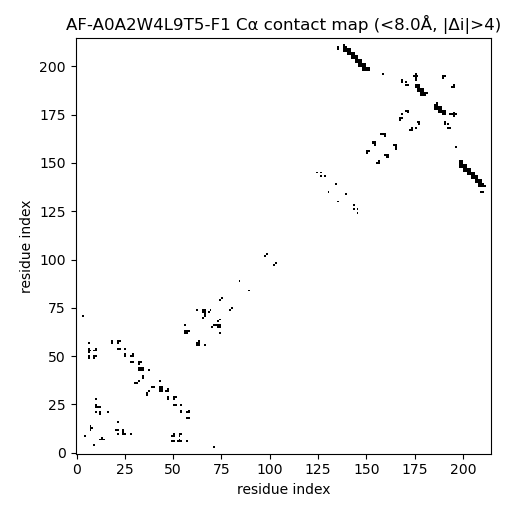7.395 1.00 42.12 101 PHE A O 1
ATOM 799 N N . PHE A 1 102 ? 0.504 3.806 7.534 1.00 40.78 102 PHE A N 1
ATOM 800 C CA . PHE A 1 102 ? 0.755 3.972 6.087 1.00 40.78 102 PHE A CA 1
ATOM 801 C C . PHE A 1 102 ? 2.082 3.358 5.606 1.00 40.78 102 PHE A C 1
ATOM 803 O O . PHE A 1 102 ? 2.176 2.996 4.433 1.00 40.78 102 PHE A O 1
ATOM 810 N N . GLY A 1 103 ? 3.086 3.201 6.472 1.00 39.66 103 GLY A N 1
ATOM 811 C CA . GLY A 1 103 ? 4.341 2.480 6.191 1.00 39.66 103 GLY A CA 1
ATOM 812 C C . GLY A 1 103 ? 4.335 1.008 6.642 1.00 39.66 103 GLY A C 1
ATOM 813 O O . GLY A 1 103 ? 5.162 0.222 6.183 1.00 39.66 103 GLY A O 1
ATOM 814 N N . GLY A 1 104 ? 3.362 0.614 7.470 1.00 40.38 104 GLY A N 1
ATOM 815 C CA . GLY A 1 104 ? 3.151 -0.733 7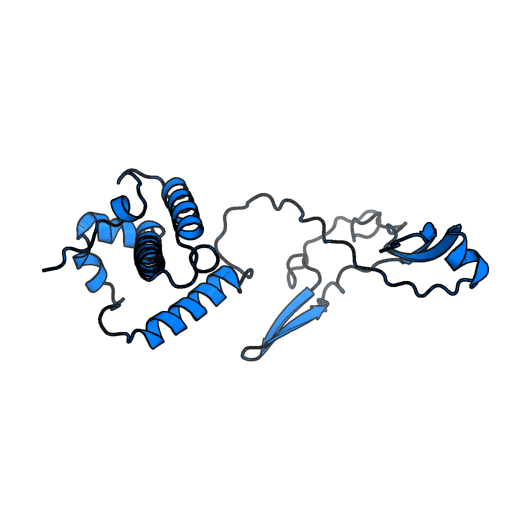.997 1.00 40.38 104 GLY A CA 1
ATOM 816 C C . GLY A 1 104 ? 2.004 -1.475 7.313 1.00 40.38 104 GLY A C 1
ATOM 817 O O . GLY A 1 104 ? 1.025 -1.863 7.947 1.00 40.38 104 GLY A O 1
ATOM 818 N N . PHE A 1 105 ? 2.108 -1.755 6.012 1.00 34.72 105 PHE A N 1
ATOM 819 C CA . PHE A 1 105 ? 1.250 -2.780 5.403 1.00 34.72 105 PHE A CA 1
ATOM 820 C C . PHE A 1 105 ? 1.756 -4.175 5.831 1.00 34.72 105 PHE A C 1
ATOM 822 O O . PHE A 1 105 ? 2.364 -4.897 5.044 1.00 34.72 105 PHE A O 1
ATOM 829 N N . GLY A 1 106 ? 1.555 -4.531 7.109 1.00 42.50 106 GLY A N 1
ATOM 830 C CA . GLY A 1 106 ? 2.193 -5.691 7.739 1.00 42.50 106 GLY A CA 1
ATOM 831 C C . GLY A 1 106 ? 1.530 -6.248 9.011 1.00 42.50 106 GLY A C 1
ATOM 832 O O . GLY A 1 106 ? 2.243 -6.583 9.944 1.00 42.50 106 GLY A O 1
ATOM 833 N N . GLY A 1 107 ? 0.200 -6.435 9.034 1.00 41.38 107 GLY A N 1
ATOM 834 C CA . GLY A 1 107 ? -0.528 -7.208 10.074 1.00 41.38 107 GLY A CA 1
ATOM 835 C C . GLY A 1 107 ? -1.018 -6.356 11.258 1.00 41.38 107 GLY A C 1
ATOM 836 O O . GLY A 1 107 ? -0.364 -5.401 11.622 1.00 41.38 107 GLY A O 1
ATOM 837 N N . PHE A 1 108 ? -2.160 -6.565 11.917 1.00 35.16 108 PHE A N 1
ATOM 838 C CA . PHE A 1 108 ? -3.053 -7.710 12.108 1.00 35.16 108 PHE A CA 1
ATOM 839 C C . PHE A 1 108 ? -4.435 -7.169 12.553 1.00 35.16 108 PHE A C 1
ATOM 841 O O . PHE A 1 108 ? -4.495 -6.279 13.391 1.00 35.16 108 PHE A O 1
ATOM 848 N N . GLY A 1 109 ? -5.540 -7.726 12.046 1.00 37.56 109 GLY A N 1
ATOM 849 C CA . GLY A 1 109 ? -6.909 -7.387 12.474 1.00 37.56 109 GLY A CA 1
ATOM 850 C C . GLY A 1 109 ? -7.933 -7.859 11.442 1.00 37.56 109 GLY A C 1
ATOM 851 O O . GLY A 1 109 ? -8.223 -7.161 10.476 1.00 37.56 109 GLY A O 1
ATOM 852 N N . GLY A 1 110 ? -8.360 -9.115 11.567 1.00 44.62 110 GLY A N 1
ATOM 853 C CA . GLY A 1 110 ? -8.995 -9.885 10.503 1.00 44.62 110 GLY A CA 1
ATOM 854 C C . GLY A 1 110 ? -10.479 -9.601 10.267 1.00 44.62 110 GLY A C 1
ATOM 855 O O . GLY A 1 110 ? -11.293 -9.738 11.165 1.00 44.62 110 GLY A O 1
ATOM 856 N N . GLN A 1 111 ? -10.806 -9.371 8.997 1.00 36.47 111 GLN A N 1
ATOM 857 C CA . GLN A 1 111 ? -12.006 -9.873 8.324 1.00 36.47 111 GLN A CA 1
ATOM 858 C C . GLN A 1 111 ? -11.489 -10.432 6.982 1.00 36.47 111 GLN A C 1
ATOM 860 O O . GLN A 1 111 ? -10.659 -9.762 6.354 1.00 36.47 111 GLN A O 1
ATOM 865 N N . PRO A 1 112 ? -11.881 -11.641 6.533 1.00 41.09 112 PRO A N 1
ATOM 866 C CA . PRO A 1 112 ? -11.356 -12.255 5.318 1.00 41.09 112 PRO A CA 1
ATOM 867 C C . PRO A 1 112 ? -11.938 -11.550 4.091 1.00 41.09 112 PRO A C 1
ATOM 869 O O . PRO A 1 112 ? -12.803 -12.064 3.390 1.00 41.09 112 PRO A O 1
ATOM 872 N N . SER A 1 113 ? -11.443 -10.342 3.826 1.00 40.59 113 SER A N 1
ATOM 873 C CA . SER A 1 113 ? -11.533 -9.732 2.514 1.00 40.59 113 SER A CA 1
ATOM 874 C C . SER A 1 113 ? -10.825 -10.694 1.582 1.00 40.59 113 SER A C 1
ATOM 876 O O . SER A 1 113 ? -9.607 -10.874 1.664 1.00 40.59 113 SER A O 1
ATOM 878 N N . THR A 1 114 ? -11.626 -11.386 0.773 1.00 44.06 114 THR A N 1
ATOM 879 C CA . THR A 1 114 ? -11.210 -12.121 -0.413 1.00 44.06 114 THR A CA 1
ATOM 880 C C . THR A 1 114 ? -10.046 -11.368 -1.022 1.00 44.06 114 THR A C 1
ATOM 882 O O . THR A 1 114 ? -10.243 -10.296 -1.602 1.00 44.06 114 THR A O 1
ATOM 885 N N . ARG A 1 115 ? -8.831 -11.892 -0.805 1.00 43.06 115 ARG A N 1
ATOM 886 C CA . ARG A 1 115 ? -7.612 -11.396 -1.424 1.00 43.06 115 ARG A CA 1
ATOM 887 C C . ARG A 1 115 ? -7.907 -11.439 -2.909 1.00 43.06 115 ARG A C 1
ATOM 889 O O . ARG A 1 115 ? -7.765 -12.485 -3.538 1.00 43.06 115 ARG A O 1
ATOM 896 N N . ARG A 1 116 ? -8.343 -10.310 -3.474 1.00 43.25 116 ARG A N 1
ATOM 897 C CA . ARG A 1 116 ? -8.106 -10.038 -4.880 1.00 43.25 116 ARG A CA 1
ATOM 898 C C . ARG A 1 116 ? -6.618 -10.268 -4.986 1.00 43.25 116 ARG A C 1
ATOM 900 O O . ARG A 1 116 ? -5.861 -9.522 -4.365 1.00 43.25 116 ARG A O 1
ATOM 907 N N . ARG A 1 117 ? -6.238 -11.384 -5.619 1.00 46.47 117 ARG A N 1
ATOM 908 C CA . ARG A 1 117 ? -4.877 -11.648 -6.059 1.00 46.47 117 ARG A CA 1
ATOM 909 C C . ARG A 1 117 ? -4.462 -10.339 -6.703 1.00 46.47 117 ARG A C 1
ATOM 911 O O . ARG A 1 117 ? -4.927 -10.029 -7.797 1.00 46.47 117 ARG A O 1
ATOM 918 N N . ARG A 1 118 ? -3.712 -9.506 -5.974 1.00 46.03 118 ARG A N 1
ATOM 919 C CA . ARG A 1 118 ? -2.928 -8.473 -6.621 1.00 46.03 118 ARG A CA 1
ATOM 920 C C . ARG A 1 118 ? -2.057 -9.320 -7.518 1.00 46.03 118 ARG A C 1
ATOM 922 O O . ARG A 1 118 ? -1.289 -10.135 -7.023 1.00 46.03 118 ARG A O 1
ATOM 929 N N . THR A 1 119 ? -2.355 -9.280 -8.807 1.00 52.34 119 THR A N 1
ATOM 930 C CA . THR A 1 119 ? -1.466 -9.799 -9.827 1.00 52.34 119 THR A CA 1
ATOM 931 C C . THR A 1 119 ? -0.124 -9.186 -9.492 1.00 52.34 119 THR A C 1
ATOM 933 O O . THR A 1 119 ? 0.006 -7.960 -9.559 1.00 52.34 119 THR A O 1
ATOM 936 N N . ASP A 1 120 ? 0.798 -10.008 -8.991 1.00 62.72 120 ASP A N 1
ATOM 937 C CA . ASP A 1 120 ? 2.157 -9.566 -8.742 1.00 62.72 120 ASP A CA 1
ATOM 938 C C . ASP A 1 120 ? 2.613 -8.888 -10.024 1.00 62.72 120 ASP A C 1
ATOM 940 O O . ASP A 1 120 ? 2.498 -9.452 -11.119 1.00 62.72 120 ASP A O 1
ATOM 944 N N . ARG A 1 121 ? 2.998 -7.617 -9.910 1.00 61.84 121 ARG A N 1
ATOM 945 C CA . ARG A 1 121 ? 3.458 -6.870 -11.071 1.00 61.84 121 ARG A CA 1
ATOM 946 C C . ARG A 1 121 ? 4.653 -7.637 -11.638 1.00 61.84 121 ARG A C 1
ATOM 948 O O . ARG A 1 121 ? 5.550 -8.022 -10.886 1.00 61.84 121 ARG A O 1
ATOM 955 N N . GLY A 1 122 ? 4.632 -7.890 -12.947 1.00 67.62 122 GLY A N 1
ATOM 956 C CA . GLY A 1 122 ? 5.760 -8.507 -13.639 1.00 67.62 122 GLY A CA 1
ATOM 957 C C . GLY A 1 122 ? 7.042 -7.713 -13.390 1.00 67.62 122 GLY A C 1
ATOM 958 O O . GLY A 1 122 ? 6.991 -6.501 -13.179 1.00 67.62 122 GLY A O 1
ATOM 959 N N . GLN A 1 123 ? 8.181 -8.402 -13.377 1.00 72.06 123 GLN A N 1
ATOM 960 C CA . GLN A 1 123 ? 9.479 -7.746 -13.239 1.00 72.06 123 GLN A CA 1
ATOM 961 C C . GLN A 1 123 ? 9.749 -6.871 -14.469 1.00 72.06 123 GLN A C 1
ATOM 963 O O . GLN A 1 123 ? 9.451 -7.282 -15.592 1.00 72.06 123 GLN A O 1
ATOM 968 N N . ASP A 1 124 ? 10.319 -5.686 -14.257 1.00 79.19 124 ASP A N 1
ATOM 969 C CA . ASP A 1 124 ? 10.797 -4.855 -15.358 1.00 79.19 124 ASP A CA 1
ATOM 970 C C . ASP A 1 124 ? 12.025 -5.541 -15.984 1.00 79.19 124 ASP A C 1
ATOM 972 O O . ASP A 1 124 ? 12.957 -5.929 -15.274 1.00 79.19 124 ASP A O 1
ATOM 976 N N . VAL A 1 125 ? 12.025 -5.718 -17.309 1.00 80.00 125 VAL A N 1
ATOM 977 C CA . VAL A 1 125 ? 13.144 -6.329 -18.042 1.00 80.00 125 VAL A CA 1
ATOM 978 C C . VAL A 1 125 ? 13.870 -5.252 -18.835 1.00 80.00 125 VAL A C 1
ATOM 980 O O . VAL A 1 125 ? 13.259 -4.543 -19.632 1.00 80.00 125 VAL A O 1
ATOM 983 N N . ARG A 1 126 ? 15.182 -5.137 -18.620 1.00 82.12 126 ARG A N 1
ATOM 984 C CA . ARG A 1 126 ? 16.068 -4.282 -19.411 1.00 82.12 126 ARG A CA 1
ATOM 985 C C . ARG A 1 126 ? 16.816 -5.144 -20.423 1.00 82.12 126 ARG A C 1
ATOM 987 O O . ARG A 1 126 ? 17.412 -6.146 -20.039 1.00 82.12 126 ARG A O 1
ATOM 994 N N . VAL A 1 127 ? 16.798 -4.733 -21.687 1.00 80.19 127 VAL A N 1
ATOM 995 C CA . VAL A 1 127 ? 17.572 -5.360 -22.761 1.00 80.19 127 VAL A CA 1
ATOM 996 C C . VAL A 1 127 ? 18.404 -4.282 -23.433 1.00 80.19 127 VAL A C 1
ATOM 998 O O . VAL A 1 127 ? 17.861 -3.262 -23.856 1.00 80.19 127 VAL A O 1
ATOM 1001 N N . ASP A 1 128 ? 19.712 -4.498 -23.508 1.00 81.50 128 ASP A N 1
ATOM 1002 C CA . ASP A 1 128 ? 20.598 -3.650 -24.293 1.00 81.50 128 ASP A CA 1
ATOM 1003 C C . ASP A 1 128 ? 20.668 -4.248 -25.710 1.00 81.50 128 ASP A C 1
ATOM 1005 O O . ASP A 1 128 ? 21.025 -5.414 -25.883 1.00 81.50 128 ASP A O 1
ATOM 1009 N N . ALA A 1 129 ? 20.251 -3.476 -26.715 1.00 80.75 129 ALA A N 1
ATOM 1010 C CA . ALA A 1 129 ? 20.229 -3.888 -28.117 1.00 80.75 129 ALA A CA 1
ATOM 1011 C C . ALA A 1 129 ? 21.183 -3.010 -28.932 1.00 80.75 129 ALA A C 1
ATOM 1013 O O . ALA A 1 129 ? 21.101 -1.781 -28.876 1.00 80.75 129 ALA A O 1
ATOM 1014 N N . GLU A 1 130 ? 22.074 -3.633 -29.701 1.00 81.94 130 GLU A N 1
ATOM 1015 C CA . GLU A 1 130 ? 22.931 -2.926 -30.651 1.00 81.94 130 GLU A CA 1
ATOM 1016 C C . GLU A 1 130 ? 22.184 -2.737 -31.974 1.00 81.94 130 GLU A C 1
ATOM 1018 O O . GLU A 1 130 ? 21.731 -3.700 -32.593 1.00 81.94 130 GLU A O 1
ATOM 1023 N N . ILE A 1 131 ? 22.049 -1.483 -32.408 1.00 85.12 131 ILE A N 1
ATOM 1024 C CA . ILE A 1 131 ? 21.409 -1.120 -33.676 1.00 85.12 131 ILE A CA 1
ATOM 1025 C C . ILE A 1 131 ? 22.385 -0.352 -34.559 1.00 85.12 131 ILE A C 1
ATOM 1027 O O . ILE A 1 131 ? 23.235 0.398 -34.075 1.00 85.12 131 ILE A O 1
ATOM 1031 N N . SER A 1 132 ? 22.246 -0.510 -35.874 1.00 86.06 132 SER A N 1
ATOM 1032 C CA . SER A 1 132 ? 23.027 0.286 -36.815 1.00 86.06 132 SER A CA 1
ATOM 1033 C C . SER A 1 132 ? 22.530 1.739 -36.839 1.00 86.06 132 SER A C 1
ATOM 1035 O O . SER A 1 132 ? 21.338 2.012 -36.667 1.00 86.06 132 SER A O 1
ATOM 1037 N N . LEU A 1 133 ? 23.429 2.694 -37.104 1.00 84.62 133 LEU A N 1
ATOM 1038 C CA . LEU A 1 133 ? 23.070 4.116 -37.221 1.00 84.62 133 LEU A CA 1
ATOM 1039 C C . LEU A 1 133 ? 22.015 4.355 -38.317 1.00 84.62 133 LEU A C 1
ATOM 1041 O O . LEU A 1 133 ? 21.108 5.170 -38.152 1.00 84.62 133 LEU A O 1
ATOM 1045 N N . ALA A 1 134 ? 22.109 3.616 -39.425 1.00 83.69 134 ALA A N 1
ATOM 1046 C CA . ALA A 1 134 ? 21.159 3.712 -40.527 1.00 83.69 134 ALA A CA 1
ATOM 1047 C C . ALA A 1 134 ? 19.747 3.262 -40.114 1.00 83.69 134 ALA A C 1
ATOM 1049 O O . ALA A 1 134 ? 18.761 3.837 -40.581 1.00 83.69 134 ALA A O 1
ATOM 1050 N N . ASP A 1 135 ? 19.636 2.265 -39.236 1.00 80.88 135 ASP A N 1
ATOM 1051 C CA . ASP A 1 135 ? 18.346 1.770 -38.743 1.00 80.88 135 ASP A CA 1
ATOM 1052 C C . ASP A 1 135 ? 17.772 2.691 -37.665 1.00 80.88 135 ASP A C 1
ATOM 1054 O O . ASP A 1 135 ? 16.577 2.980 -37.681 1.00 80.88 135 ASP A O 1
ATOM 1058 N N . ALA A 1 136 ? 18.630 3.281 -36.825 1.00 82.50 136 ALA A N 1
ATOM 1059 C CA . ALA A 1 136 ? 18.228 4.304 -35.861 1.00 82.50 136 ALA A CA 1
ATOM 1060 C C . ALA A 1 136 ? 17.610 5.547 -36.537 1.00 82.50 136 ALA A C 1
ATOM 1062 O O . ALA A 1 136 ? 16.626 6.102 -36.048 1.00 82.50 136 ALA A O 1
ATOM 1063 N N . MET A 1 137 ? 18.158 5.984 -37.680 1.00 82.81 137 MET A N 1
ATOM 1064 C CA . MET A 1 137 ? 17.647 7.149 -38.421 1.00 82.81 137 MET A CA 1
ATOM 1065 C C . MET A 1 137 ? 16.356 6.847 -39.198 1.00 82.81 137 MET A C 1
ATOM 1067 O O . MET A 1 137 ? 15.429 7.668 -39.245 1.00 82.81 137 MET A O 1
ATOM 1071 N N . ARG A 1 138 ? 16.286 5.670 -39.831 1.00 83.19 138 ARG A N 1
ATOM 1072 C CA . ARG A 1 138 ? 15.120 5.256 -40.626 1.00 83.19 138 ARG A CA 1
ATOM 1073 C C . ARG A 1 138 ? 13.941 4.847 -39.743 1.00 83.19 138 ARG A C 1
ATOM 1075 O O . ARG A 1 138 ? 12.800 5.085 -40.133 1.00 83.19 138 ARG A O 1
ATOM 1082 N N . GLY A 1 139 ? 14.218 4.355 -38.537 1.00 78.38 139 GLY A N 1
ATOM 1083 C CA . GLY A 1 139 ? 13.245 3.664 -37.704 1.00 78.38 139 GLY A CA 1
ATOM 1084 C C . GLY A 1 139 ? 12.990 2.261 -38.252 1.00 78.38 139 GLY A C 1
ATOM 1085 O O . GLY A 1 139 ? 13.002 2.038 -39.465 1.00 78.38 139 GLY A O 1
ATOM 1086 N N . GLY A 1 140 ? 12.768 1.300 -37.363 1.00 77.50 140 GLY A N 1
ATOM 1087 C CA . GLY A 1 140 ? 12.642 -0.098 -37.756 1.00 77.50 140 GLY A CA 1
ATOM 1088 C C . GLY A 1 140 ? 12.091 -0.979 -36.649 1.00 77.50 140 GLY A C 1
ATOM 1089 O O . GLY A 1 140 ? 11.969 -0.568 -35.494 1.00 77.50 140 GLY A O 1
ATOM 1090 N N . LYS A 1 141 ? 11.738 -2.206 -37.030 1.00 78.25 141 LYS A N 1
ATOM 1091 C CA . LYS A 1 141 ? 11.459 -3.279 -36.082 1.00 78.25 141 LYS A CA 1
ATOM 1092 C C . LYS A 1 141 ? 12.737 -4.068 -35.861 1.00 78.25 141 LYS A C 1
ATOM 1094 O O . LYS A 1 141 ? 13.385 -4.450 -36.833 1.00 78.25 141 LYS A O 1
ATOM 1099 N N . HIS A 1 142 ? 13.062 -4.320 -34.603 1.00 77.62 142 HIS A N 1
ATOM 1100 C CA . HIS A 1 142 ? 14.174 -5.184 -34.234 1.00 77.62 142 HIS A CA 1
ATOM 1101 C C . HIS A 1 142 ? 13.651 -6.314 -33.357 1.00 77.62 142 HIS A C 1
ATOM 1103 O O . HIS A 1 142 ? 12.812 -6.095 -32.479 1.00 77.62 142 HIS A O 1
ATOM 1109 N N . GLU A 1 143 ? 14.134 -7.526 -33.615 1.00 78.94 143 GLU A N 1
ATOM 1110 C CA . GLU A 1 143 ? 13.874 -8.661 -32.743 1.00 78.94 143 GLU A CA 1
ATOM 1111 C C . GLU A 1 143 ? 14.791 -8.585 -31.530 1.00 78.94 143 GLU A C 1
ATOM 1113 O O . GLU A 1 143 ? 16.014 -8.494 -31.650 1.00 78.94 143 GLU A O 1
ATOM 1118 N N . VAL A 1 144 ? 14.185 -8.634 -30.349 1.00 81.19 144 VAL A N 1
ATOM 1119 C CA . VAL A 1 144 ? 14.900 -8.672 -29.078 1.00 81.19 144 VAL A CA 1
ATOM 1120 C C . VAL A 1 144 ? 14.555 -9.962 -28.350 1.00 81.19 144 VAL A C 1
ATOM 1122 O O . VAL A 1 144 ? 13.386 -10.330 -28.210 1.00 81.19 144 VAL A O 1
ATOM 1125 N N . ALA A 1 145 ? 15.591 -10.659 -27.888 1.00 78.81 145 ALA A N 1
ATOM 1126 C CA . ALA A 1 145 ? 15.466 -11.876 -27.101 1.00 78.81 145 ALA A CA 1
ATOM 1127 C C . ALA A 1 145 ? 15.312 -11.514 -25.618 1.00 78.81 145 ALA A C 1
ATOM 1129 O O . ALA A 1 145 ? 16.239 -11.005 -24.986 1.00 78.81 145 ALA A O 1
ATOM 1130 N N . ILE A 1 146 ? 14.136 -11.783 -25.056 1.00 82.50 146 ILE A N 1
ATOM 1131 C CA . ILE A 1 146 ? 13.792 -11.461 -23.670 1.00 82.50 146 ILE A CA 1
ATOM 1132 C C . ILE A 1 146 ? 13.738 -12.760 -22.868 1.00 82.50 146 ILE A C 1
ATOM 1134 O O . ILE A 1 146 ? 13.091 -13.718 -23.279 1.00 82.50 146 ILE A O 1
ATOM 1138 N N . ARG A 1 147 ? 14.376 -12.796 -21.694 1.00 77.00 147 ARG A N 1
ATOM 1139 C CA . ARG A 1 147 ? 14.220 -13.906 -20.741 1.00 77.00 147 ARG A CA 1
ATOM 1140 C C . ARG A 1 147 ? 13.032 -13.616 -19.828 1.00 77.00 147 ARG A C 1
ATOM 1142 O O . ARG A 1 147 ? 13.103 -12.708 -19.003 1.00 77.00 147 ARG A O 1
ATOM 1149 N N . GLY A 1 148 ? 11.940 -14.355 -20.003 1.00 78.06 148 GLY A N 1
ATOM 1150 C CA . GLY A 1 148 ? 10.704 -14.195 -19.231 1.00 78.06 148 GLY A CA 1
ATOM 1151 C C . GLY A 1 148 ? 10.408 -15.405 -18.350 1.00 78.06 148 GLY A C 1
ATOM 1152 O O . GLY A 1 148 ? 10.920 -16.492 -18.601 1.00 78.06 148 GLY A O 1
ATOM 1153 N N . ARG A 1 149 ? 9.562 -15.226 -17.326 1.00 76.50 149 ARG A N 1
ATOM 1154 C CA . ARG A 1 149 ? 9.011 -16.357 -16.562 1.00 76.50 149 ARG A CA 1
ATOM 1155 C C . ARG A 1 149 ? 8.060 -17.145 -17.456 1.00 76.50 149 ARG A C 1
ATOM 1157 O O . ARG A 1 149 ? 7.094 -16.569 -17.957 1.00 76.50 149 ARG A O 1
ATOM 1164 N N . ALA A 1 150 ? 8.316 -18.436 -17.603 1.00 77.19 150 ALA A N 1
ATOM 1165 C CA . ALA A 1 150 ? 7.452 -19.365 -18.314 1.00 77.19 150 ALA A CA 1
ATOM 1166 C C . ALA A 1 150 ? 6.581 -20.156 -17.320 1.00 77.19 150 ALA A C 1
ATOM 1168 O O . ALA A 1 150 ? 6.980 -20.358 -16.164 1.00 77.19 150 ALA A O 1
ATOM 1169 N N . PRO A 1 151 ? 5.367 -20.577 -17.717 1.00 73.38 151 PRO A N 1
ATOM 1170 C CA . PRO A 1 151 ? 4.598 -21.526 -16.926 1.00 73.38 151 PRO A CA 1
ATOM 1171 C C . PRO A 1 151 ? 5.365 -22.850 -16.844 1.00 73.38 151 PRO A C 1
ATOM 1173 O O . PRO A 1 151 ? 5.801 -23.374 -17.857 1.00 73.38 151 PRO A O 1
ATOM 1176 N N . CYS A 1 152 ? 5.519 -23.397 -15.638 1.00 78.44 152 CYS A N 1
ATOM 1177 C CA . CYS A 1 152 ? 6.201 -24.679 -15.466 1.00 78.44 152 CYS A CA 1
ATOM 1178 C C . CYS A 1 152 ? 5.394 -25.813 -16.110 1.00 78.44 152 CYS A C 1
ATOM 1180 O O . CYS A 1 152 ? 4.228 -26.009 -15.752 1.00 78.44 152 CYS A O 1
ATOM 1182 N N . ASP A 1 153 ? 6.026 -26.618 -16.963 1.00 78.00 153 ASP A N 1
ATOM 1183 C CA . ASP A 1 153 ? 5.367 -27.721 -17.680 1.00 78.00 153 ASP A CA 1
ATOM 1184 C C . ASP A 1 153 ? 4.772 -28.780 -16.740 1.00 78.00 153 ASP A C 1
ATOM 1186 O O . ASP A 1 153 ? 3.742 -29.392 -17.024 1.00 78.00 153 ASP A O 1
ATOM 1190 N N . LYS A 1 154 ? 5.410 -28.993 -15.583 1.00 79.12 154 LYS A N 1
ATOM 1191 C CA . LYS A 1 154 ? 5.019 -30.039 -14.626 1.00 79.12 154 LYS A CA 1
ATOM 1192 C C . LYS A 1 154 ? 3.861 -29.612 -13.735 1.00 79.12 154 LYS A C 1
ATOM 1194 O O . LYS A 1 154 ? 2.954 -30.401 -13.495 1.00 79.12 154 LYS A O 1
ATOM 1199 N N . CYS A 1 155 ? 3.916 -28.401 -13.183 1.00 75.94 155 CYS A N 1
ATOM 1200 C CA . CYS A 1 155 ? 2.943 -27.951 -12.186 1.00 75.94 155 CYS A CA 1
ATOM 1201 C C . CYS A 1 155 ? 1.934 -26.937 -12.735 1.00 75.94 155 CYS A C 1
ATOM 1203 O O . CYS A 1 155 ? 0.967 -26.632 -12.039 1.00 75.94 155 CYS A O 1
ATOM 1205 N N . GLN A 1 156 ? 2.146 -26.393 -13.937 1.00 72.50 156 GLN A N 1
ATOM 1206 C CA . GLN A 1 156 ? 1.312 -25.359 -14.566 1.00 72.50 156 GLN A CA 1
ATOM 1207 C C . GLN A 1 156 ? 1.028 -24.163 -13.638 1.00 72.50 156 GLN A C 1
ATOM 1209 O O . GLN A 1 156 ? -0.051 -23.576 -13.645 1.00 72.50 156 GLN A O 1
ATOM 1214 N N . GLY A 1 157 ? 1.995 -23.820 -12.781 1.00 70.31 157 GLY A N 1
ATOM 1215 C CA . GLY A 1 157 ? 1.867 -22.735 -11.804 1.00 70.31 157 GLY A CA 1
ATOM 1216 C C . GLY A 1 157 ? 1.128 -23.099 -10.511 1.00 70.31 157 GLY A C 1
ATOM 1217 O O . GLY A 1 157 ? 0.934 -22.227 -9.668 1.00 70.31 157 GLY A O 1
ATOM 1218 N N . SER A 1 158 ? 0.749 -24.365 -10.303 1.00 72.94 158 SER A N 1
ATOM 1219 C CA . SER A 1 158 ? 0.169 -24.828 -9.030 1.00 72.94 158 SER A CA 1
ATOM 1220 C C . SER A 1 158 ? 1.182 -24.874 -7.881 1.00 72.94 158 SER A C 1
ATOM 1222 O O . SER A 1 158 ? 0.783 -24.879 -6.718 1.00 72.94 158 SER A O 1
ATOM 1224 N N . GLY A 1 159 ? 2.486 -24.923 -8.188 1.00 72.56 159 GLY A N 1
ATOM 1225 C CA . GLY A 1 159 ? 3.552 -25.050 -7.188 1.00 72.56 159 GLY A CA 1
ATOM 1226 C C . GLY A 1 159 ? 3.565 -26.398 -6.454 1.00 72.56 159 GLY A C 1
ATOM 1227 O O . GLY A 1 159 ? 4.318 -26.559 -5.498 1.00 72.56 159 GLY A O 1
ATOM 1228 N N . ALA A 1 160 ? 2.749 -27.362 -6.892 1.00 76.88 160 ALA A N 1
ATOM 1229 C CA . ALA A 1 160 ? 2.677 -28.715 -6.353 1.00 76.88 160 ALA A CA 1
ATOM 1230 C C . ALA A 1 160 ? 3.160 -29.736 -7.391 1.00 76.88 160 ALA A C 1
ATOM 1232 O O . ALA A 1 160 ? 3.099 -29.503 -8.601 1.00 76.88 160 ALA A O 1
ATOM 1233 N N . ARG A 1 161 ? 3.652 -30.889 -6.926 1.00 76.00 161 ARG A N 1
ATOM 1234 C CA . ARG A 1 161 ? 3.999 -31.992 -7.832 1.00 76.00 161 ARG A CA 1
ATOM 1235 C C . ARG A 1 161 ? 2.718 -32.544 -8.478 1.00 76.00 161 ARG A C 1
ATOM 1237 O O . ARG A 1 161 ? 1.676 -32.545 -7.814 1.00 76.00 161 ARG A O 1
ATOM 1244 N N . PRO A 1 162 ? 2.779 -33.060 -9.719 1.00 76.06 162 PRO A N 1
ATOM 1245 C CA . PRO A 1 162 ? 1.634 -33.712 -10.351 1.00 76.06 162 PRO A CA 1
ATOM 1246 C C . PRO A 1 162 ? 1.007 -34.762 -9.424 1.00 76.06 162 PRO A C 1
ATOM 1248 O O . PRO A 1 162 ? 1.714 -35.612 -8.886 1.00 76.06 162 PRO A O 1
ATOM 1251 N N . GLY A 1 163 ? -0.308 -34.679 -9.209 1.00 78.44 163 GLY A N 1
ATOM 1252 C CA . GLY A 1 163 ? -1.044 -35.593 -8.326 1.00 78.44 163 GLY A CA 1
ATOM 1253 C C . GLY A 1 163 ? -1.029 -35.235 -6.834 1.00 78.44 163 GLY A C 1
ATOM 1254 O O . GLY A 1 163 ? -1.595 -35.979 -6.039 1.00 78.44 163 GLY A O 1
ATOM 1255 N N . THR A 1 164 ? -0.432 -34.107 -6.438 1.00 80.44 164 THR A N 1
ATOM 1256 C CA . THR A 1 164 ? -0.465 -33.606 -5.050 1.00 80.44 164 THR A CA 1
ATOM 1257 C C . THR A 1 164 ? -1.169 -32.256 -4.957 1.00 80.44 164 THR A C 1
ATOM 1259 O O . THR A 1 164 ? -1.158 -31.472 -5.905 1.00 80.44 164 THR A O 1
ATOM 1262 N N . SER A 1 165 ? -1.797 -31.979 -3.813 1.00 78.12 165 SER A N 1
ATOM 1263 C CA . SER A 1 165 ? -2.430 -30.688 -3.538 1.00 78.12 165 SER A CA 1
ATOM 1264 C C . SER A 1 165 ? -1.446 -29.719 -2.874 1.00 78.12 165 SER A C 1
ATOM 1266 O O . SER A 1 165 ? -0.695 -30.135 -1.991 1.00 78.12 165 SER A O 1
ATOM 1268 N N . PRO A 1 166 ? -1.459 -28.428 -3.242 1.00 78.75 166 PRO A N 1
ATOM 1269 C CA . PRO A 1 166 ? -0.622 -27.427 -2.597 1.00 78.75 166 PRO A CA 1
ATOM 1270 C C . PRO A 1 166 ? -1.047 -27.222 -1.138 1.00 78.75 166 PRO A C 1
ATOM 1272 O O . PRO A 1 166 ? -2.191 -26.871 -0.851 1.00 78.75 166 PRO A O 1
ATOM 1275 N N . GLU A 1 167 ? -0.107 -27.404 -0.213 1.00 83.19 167 GLU A N 1
ATOM 1276 C CA . GLU A 1 167 ? -0.297 -27.093 1.203 1.00 83.19 167 GLU A CA 1
ATOM 1277 C C . GLU A 1 167 ? 0.287 -25.721 1.546 1.00 83.19 167 GLU A C 1
ATOM 1279 O O . GLU A 1 167 ? 1.323 -25.296 1.028 1.00 83.19 167 GLU A O 1
ATOM 1284 N N . THR A 1 168 ? -0.373 -25.002 2.455 1.00 83.06 168 THR A N 1
ATOM 1285 C CA . THR A 1 168 ? 0.113 -23.689 2.889 1.00 83.06 168 THR A CA 1
ATOM 1286 C C . THR A 1 168 ? 1.276 -23.862 3.861 1.00 83.06 168 THR A C 1
ATOM 1288 O O . THR A 1 168 ? 1.104 -24.387 4.959 1.00 83.06 168 THR A O 1
ATOM 1291 N N . CYS A 1 169 ? 2.461 -23.374 3.484 1.00 85.19 169 CYS A N 1
ATOM 1292 C CA . CYS A 1 169 ? 3.640 -23.435 4.346 1.00 85.19 169 CYS A CA 1
ATOM 1293 C C . CYS A 1 169 ? 3.375 -22.726 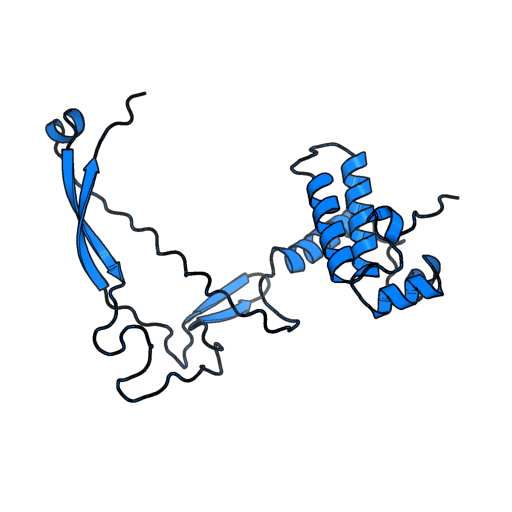5.693 1.00 85.19 169 CYS A C 1
ATOM 1295 O O . CYS A 1 169 ? 3.051 -21.537 5.687 1.00 85.19 169 CYS A O 1
ATOM 1297 N N . PRO A 1 170 ? 3.572 -23.379 6.855 1.00 87.31 170 PRO A N 1
ATOM 1298 C CA . PRO A 1 170 ? 3.272 -22.774 8.159 1.00 87.31 170 PRO A CA 1
ATOM 1299 C C . PRO A 1 170 ? 4.169 -21.584 8.510 1.00 87.31 170 PRO A C 1
ATOM 1301 O O . PRO A 1 170 ? 3.767 -20.709 9.270 1.00 87.31 170 PRO A O 1
ATOM 1304 N N . GLN A 1 171 ? 5.388 -21.555 7.962 1.00 84.88 171 GLN A N 1
ATOM 1305 C CA . GLN A 1 171 ? 6.410 -20.565 8.305 1.00 84.88 171 GLN A CA 1
ATOM 1306 C C . GLN A 1 171 ? 6.237 -19.251 7.533 1.00 84.88 171 GLN A C 1
ATOM 1308 O O . GLN A 1 171 ? 6.355 -18.182 8.119 1.00 84.88 171 GLN A O 1
ATOM 1313 N N . CYS A 1 172 ? 5.938 -19.314 6.233 1.00 85.31 172 CYS A N 1
ATOM 1314 C CA . CYS A 1 172 ? 5.717 -18.125 5.400 1.00 85.31 172 CYS A CA 1
ATOM 1315 C C . CYS A 1 172 ? 4.230 -17.861 5.103 1.00 85.31 172 CYS A C 1
ATOM 1317 O O . CYS A 1 172 ? 3.881 -16.861 4.487 1.00 85.31 172 CYS A O 1
ATOM 1319 N N . ARG A 1 173 ? 3.327 -18.763 5.510 1.00 83.31 173 ARG A N 1
ATOM 1320 C CA . ARG A 1 173 ? 1.875 -18.685 5.253 1.00 83.31 173 ARG A CA 1
ATOM 1321 C C . ARG A 1 173 ? 1.525 -18.480 3.773 1.00 83.31 173 ARG A C 1
ATOM 1323 O O . ARG A 1 173 ? 0.552 -17.804 3.442 1.00 83.31 173 ARG A O 1
ATOM 1330 N N . GLY A 1 174 ? 2.324 -19.077 2.888 1.00 79.12 174 GLY A N 1
ATOM 1331 C CA . GLY A 1 174 ? 2.134 -19.027 1.437 1.00 79.12 174 GLY A CA 1
ATOM 1332 C C . GLY A 1 174 ? 2.782 -17.835 0.727 1.00 79.12 174 GLY A C 1
ATOM 1333 O O . GLY A 1 174 ? 2.622 -17.725 -0.481 1.00 79.12 174 GLY A O 1
ATOM 1334 N N . SER A 1 175 ? 3.529 -16.965 1.419 1.00 80.56 175 SER A N 1
ATOM 1335 C CA . SER A 1 175 ? 4.257 -15.860 0.767 1.00 80.56 175 SER A CA 1
ATOM 1336 C C . SER A 1 175 ? 5.552 -16.298 0.070 1.00 80.56 175 SER A C 1
ATOM 1338 O O . SER A 1 175 ? 6.102 -15.556 -0.735 1.00 80.56 175 SER A O 1
ATOM 1340 N N . GLY A 1 176 ? 6.097 -17.471 0.415 1.00 82.62 176 GLY A N 1
ATOM 1341 C CA . GLY A 1 176 ? 7.395 -17.943 -0.086 1.00 82.62 176 GLY A CA 1
ATOM 1342 C C . GLY A 1 176 ? 8.618 -17.197 0.471 1.00 82.62 176 GLY A C 1
ATOM 1343 O O . GLY A 1 176 ? 9.747 -17.617 0.227 1.00 82.62 176 GLY A O 1
ATOM 1344 N N . GLN A 1 177 ? 8.414 -16.144 1.266 1.00 87.19 177 GLN A N 1
ATOM 1345 C CA . GLN A 1 177 ? 9.464 -15.331 1.880 1.00 87.19 177 GLN A CA 1
ATOM 1346 C C . GLN A 1 177 ? 9.168 -15.084 3.362 1.00 87.19 177 GLN A C 1
ATOM 1348 O O . GLN A 1 177 ? 8.012 -15.019 3.779 1.00 87.19 177 GLN A O 1
ATOM 1353 N N . VAL A 1 178 ? 10.216 -14.962 4.167 1.00 89.94 178 VAL A N 1
ATOM 1354 C CA . VAL A 1 178 ? 10.132 -14.616 5.587 1.00 89.94 178 VAL A CA 1
ATOM 1355 C C . VAL A 1 178 ? 10.800 -13.266 5.805 1.00 89.94 178 VAL A C 1
ATOM 1357 O O . VAL A 1 178 ? 11.896 -13.020 5.306 1.00 89.94 178 VAL A O 1
ATOM 1360 N N . THR A 1 179 ? 10.130 -12.383 6.539 1.00 86.94 179 THR A N 1
ATOM 1361 C CA . THR A 1 179 ? 10.678 -11.074 6.899 1.00 86.94 179 THR A CA 1
ATOM 1362 C C . THR A 1 179 ? 11.201 -11.139 8.326 1.00 86.94 179 THR A C 1
ATOM 1364 O O . THR A 1 179 ? 10.480 -11.551 9.233 1.00 86.94 179 THR A O 1
ATOM 1367 N N . ALA A 1 180 ? 12.455 -10.747 8.523 1.00 86.00 180 ALA A N 1
ATOM 1368 C CA . ALA A 1 180 ? 13.089 -10.615 9.823 1.00 86.00 180 ALA A CA 1
ATOM 1369 C C . ALA A 1 180 ? 13.442 -9.146 10.066 1.00 86.00 180 ALA A C 1
ATOM 1371 O O . ALA A 1 180 ? 14.099 -8.509 9.243 1.00 86.00 180 ALA A O 1
ATOM 1372 N N . GLN A 1 181 ? 13.021 -8.610 11.205 1.00 83.31 181 GLN A N 1
ATOM 1373 C CA . GLN A 1 181 ? 13.343 -7.249 11.614 1.00 83.31 181 GLN A CA 1
ATOM 1374 C C . GLN A 1 181 ? 14.577 -7.268 12.525 1.00 83.31 181 GLN A C 1
ATO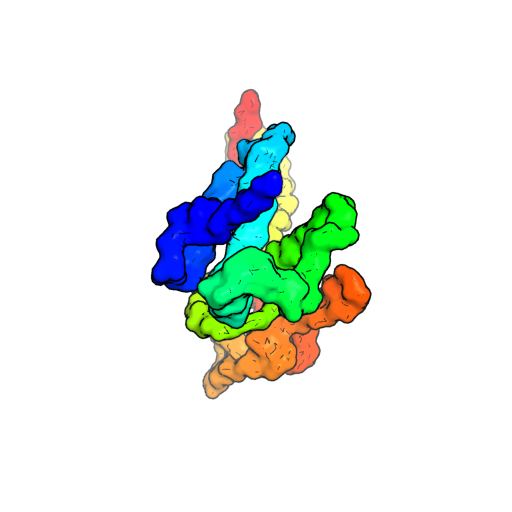M 1376 O O . GLN A 1 181 ? 14.622 -8.013 13.504 1.00 83.31 181 GLN A O 1
ATOM 1381 N N . ARG A 1 182 ? 15.591 -6.458 12.205 1.00 83.62 182 ARG A N 1
ATOM 1382 C CA . ARG A 1 182 ? 16.735 -6.188 13.089 1.00 83.62 182 ARG A CA 1
ATOM 1383 C C . ARG A 1 182 ? 16.803 -4.686 13.334 1.00 83.62 182 ARG A C 1
ATOM 1385 O O . ARG A 1 182 ? 17.227 -3.928 12.464 1.00 83.62 182 ARG A O 1
ATOM 1392 N N . GLY A 1 183 ? 16.356 -4.261 14.515 1.00 84.75 183 GLY A N 1
ATOM 1393 C CA . GLY A 1 183 ? 16.193 -2.843 14.832 1.00 84.75 183 GLY A CA 1
ATOM 1394 C C . GLY A 1 183 ? 15.136 -2.198 13.933 1.00 84.75 183 GLY A C 1
ATOM 1395 O O . GLY A 1 183 ? 14.015 -2.695 13.843 1.00 84.75 183 GLY A O 1
ATOM 1396 N N . PHE A 1 184 ? 15.511 -1.121 13.248 1.00 84.12 184 PHE A N 1
ATOM 1397 C CA . PHE A 1 184 ? 14.650 -0.386 12.314 1.00 84.12 184 PHE A CA 1
ATOM 1398 C C . PHE A 1 184 ? 14.701 -0.921 10.869 1.00 84.12 184 PHE A C 1
ATOM 1400 O O . PHE A 1 184 ? 13.989 -0.417 10.006 1.00 84.12 184 PHE A O 1
ATOM 1407 N N . ILE A 1 185 ? 15.535 -1.929 10.578 1.00 80.62 185 ILE A N 1
ATOM 1408 C CA . ILE A 1 185 ? 15.716 -2.457 9.218 1.00 80.62 185 ILE A CA 1
ATOM 1409 C C . ILE A 1 185 ? 15.003 -3.806 9.079 1.00 80.62 185 ILE A C 1
ATOM 1411 O O . ILE A 1 185 ? 15.240 -4.741 9.852 1.00 80.62 185 ILE A O 1
ATOM 1415 N N . MET A 1 186 ? 14.145 -3.915 8.062 1.00 85.69 186 MET A N 1
ATOM 1416 C CA . MET A 1 186 ? 13.500 -5.164 7.659 1.00 85.69 186 MET A CA 1
ATOM 1417 C C . MET A 1 186 ? 14.311 -5.868 6.571 1.00 85.69 186 MET A C 1
ATOM 1419 O O . MET A 1 186 ? 14.602 -5.292 5.525 1.00 85.69 186 MET A O 1
ATOM 1423 N N . PHE A 1 187 ? 14.617 -7.143 6.794 1.00 86.25 187 PHE A N 1
ATOM 1424 C CA . PHE A 1 187 ? 15.240 -8.024 5.812 1.00 86.25 187 PHE A CA 1
ATOM 1425 C C . PHE A 1 187 ? 14.221 -9.064 5.363 1.00 86.25 187 PHE A C 1
ATOM 1427 O O . PHE A 1 187 ? 13.643 -9.756 6.197 1.00 86.25 187 PHE A O 1
ATOM 1434 N N . SER A 1 188 ? 14.012 -9.201 4.057 1.00 86.75 188 SER A N 1
ATOM 1435 C CA . SER A 1 188 ? 13.258 -10.320 3.491 1.00 86.75 188 SER A CA 1
ATOM 1436 C C . SER A 1 188 ? 14.230 -11.376 2.972 1.00 86.75 188 SER A C 1
ATOM 1438 O O . SER A 1 188 ? 15.223 -11.062 2.318 1.00 86.75 188 SER A O 1
ATOM 1440 N N . SER A 1 189 ? 13.969 -12.640 3.290 1.00 89.38 189 SER A N 1
ATOM 1441 C CA . SER A 1 189 ? 14.703 -13.783 2.747 1.00 89.38 189 SER A CA 1
ATOM 1442 C C . SER A 1 189 ? 13.739 -14.856 2.252 1.00 89.38 189 SER A C 1
ATOM 1444 O O . SER A 1 189 ? 12.563 -14.890 2.621 1.00 89.38 189 SER A O 1
ATOM 1446 N N . THR A 1 190 ? 14.212 -15.737 1.373 1.00 89.69 190 THR A N 1
ATOM 1447 C CA . THR A 1 190 ? 13.428 -16.891 0.924 1.00 89.69 190 THR A CA 1
ATOM 1448 C C . THR A 1 190 ? 13.136 -17.817 2.102 1.00 89.69 190 THR A C 1
ATOM 1450 O O . THR A 1 190 ? 13.961 -18.023 2.995 1.00 89.69 190 THR A O 1
ATOM 1453 N N . CYS A 1 191 ? 11.922 -18.364 2.153 1.00 88.94 191 CYS A N 1
ATOM 1454 C CA . CYS A 1 191 ? 11.539 -19.242 3.250 1.00 88.94 191 CYS A CA 1
ATOM 1455 C C . CYS A 1 191 ? 12.332 -20.556 3.182 1.00 88.94 191 CYS A C 1
ATOM 1457 O O . CYS A 1 191 ? 12.118 -21.358 2.277 1.00 88.94 191 CYS A O 1
ATOM 1459 N N . ALA A 1 192 ? 13.177 -20.820 4.180 1.00 88.62 192 ALA A N 1
ATOM 1460 C CA . ALA A 1 192 ? 14.015 -22.022 4.222 1.00 88.62 192 ALA A CA 1
ATOM 1461 C C . ALA A 1 192 ? 13.224 -23.346 4.197 1.00 88.62 192 ALA A C 1
ATOM 1463 O O . ALA A 1 192 ? 13.745 -24.362 3.751 1.00 88.62 192 ALA A O 1
ATOM 1464 N N . ARG A 1 193 ? 11.961 -23.349 4.655 1.00 86.94 193 ARG A N 1
ATOM 1465 C CA . ARG A 1 193 ? 11.117 -24.555 4.683 1.00 86.94 193 ARG A CA 1
ATOM 1466 C C . ARG A 1 193 ? 10.505 -24.909 3.330 1.00 86.94 193 ARG A C 1
ATOM 1468 O O . ARG A 1 193 ? 10.386 -26.089 3.027 1.00 86.94 193 ARG A O 1
ATOM 1475 N N . CYS A 1 194 ? 10.059 -23.919 2.556 1.00 82.75 194 CYS A N 1
ATOM 1476 C CA . CYS A 1 194 ? 9.381 -24.166 1.278 1.00 82.75 194 CYS A CA 1
ATOM 1477 C C . CYS A 1 194 ? 10.194 -23.745 0.050 1.00 82.75 194 CYS A C 1
ATOM 1479 O O . CYS A 1 194 ? 9.688 -23.875 -1.054 1.00 82.75 194 CYS A O 1
ATOM 1481 N N . GLY A 1 195 ? 11.395 -23.183 0.219 1.00 82.88 195 GLY A N 1
ATOM 1482 C CA . GLY A 1 195 ? 12.258 -22.705 -0.872 1.00 82.88 195 GLY A CA 1
ATOM 1483 C C . GLY A 1 195 ? 11.778 -21.421 -1.558 1.00 82.88 195 GLY A C 1
ATOM 1484 O O . GLY A 1 195 ? 12.572 -20.715 -2.170 1.00 82.88 195 GLY A O 1
ATOM 1485 N N . GLY A 1 196 ? 10.500 -21.077 -1.396 1.00 79.94 196 GLY A N 1
ATOM 1486 C CA . GLY A 1 196 ? 9.855 -20.027 -2.175 1.00 79.94 196 GLY A CA 1
ATOM 1487 C C . GLY A 1 196 ? 9.421 -20.551 -3.547 1.00 79.94 196 GLY A C 1
ATOM 1488 O O . GLY A 1 196 ? 9.593 -21.732 -3.843 1.00 79.94 196 GLY A O 1
ATOM 1489 N N . PRO A 1 197 ? 8.792 -19.706 -4.373 1.00 74.19 197 PRO A N 1
ATOM 1490 C CA . PRO A 1 197 ? 8.413 -20.103 -5.718 1.00 74.19 197 PRO A CA 1
ATOM 1491 C C . PRO A 1 197 ? 9.652 -20.204 -6.619 1.00 74.19 197 PRO A C 1
ATOM 1493 O O . PRO A 1 197 ? 10.452 -19.272 -6.696 1.00 74.19 197 PRO A O 1
ATOM 1496 N N . GLU A 1 198 ? 9.783 -21.333 -7.309 1.00 72.00 198 GLU A N 1
ATOM 1497 C CA . GLU A 1 198 ? 10.774 -21.548 -8.362 1.00 72.00 198 GLU A CA 1
ATOM 1498 C C . GLU A 1 198 ? 10.150 -21.192 -9.716 1.00 72.00 198 GLU A C 1
ATOM 1500 O O . GLU A 1 198 ? 8.977 -21.482 -9.965 1.00 72.00 198 GLU A O 1
ATOM 1505 N N . PHE A 1 199 ? 10.915 -20.520 -10.576 1.00 72.50 199 PHE A N 1
ATOM 1506 C CA . PHE A 1 199 ? 10.445 -20.075 -11.884 1.00 72.50 199 PHE A CA 1
ATOM 1507 C C . PHE A 1 199 ? 11.355 -20.629 -12.970 1.00 72.50 199 PHE A C 1
ATOM 1509 O O . PHE A 1 199 ? 12.572 -20.452 -12.911 1.00 72.50 199 PHE A O 1
ATOM 1516 N N . GLU A 1 200 ? 10.751 -21.243 -13.981 1.00 68.75 200 GLU A N 1
ATOM 1517 C CA . GLU A 1 200 ? 11.433 -21.553 -15.231 1.00 68.75 200 GLU A CA 1
ATOM 1518 C C . GLU A 1 200 ? 11.459 -20.303 -16.113 1.00 68.75 200 GLU A C 1
ATOM 1520 O O . GLU A 1 200 ? 10.544 -19.470 -16.083 1.00 68.75 200 GLU A O 1
ATOM 1525 N N . TYR A 1 201 ? 12.548 -20.146 -16.861 1.00 70.56 201 TYR A N 1
ATOM 1526 C CA . TYR A 1 201 ? 12.739 -19.034 -17.777 1.00 70.56 201 TYR A CA 1
ATOM 1527 C C . TYR A 1 201 ? 12.805 -19.540 -19.211 1.00 70.56 201 TYR A C 1
ATOM 1529 O O . TYR A 1 201 ? 13.492 -20.514 -19.505 1.00 70.56 201 TYR A O 1
ATOM 1537 N N . GLU A 1 202 ? 12.132 -18.830 -20.107 1.00 73.44 202 GLU A N 1
ATOM 1538 C CA . GLU A 1 202 ? 12.187 -19.080 -21.544 1.00 73.44 202 GLU A CA 1
ATOM 1539 C C . GLU A 1 202 ? 12.642 -17.811 -22.266 1.00 73.44 202 GLU A C 1
ATOM 1541 O O . GLU A 1 202 ? 12.369 -16.685 -21.829 1.00 73.44 202 GLU A O 1
ATOM 1546 N N . VAL A 1 203 ? 13.385 -17.998 -23.356 1.00 73.00 203 VAL A N 1
ATOM 1547 C CA . VAL A 1 203 ? 13.764 -16.907 -24.251 1.00 73.00 203 VAL A CA 1
ATOM 1548 C C . VAL A 1 203 ? 12.614 -16.682 -25.222 1.00 73.00 203 VAL A C 1
ATOM 1550 O O . VAL A 1 203 ? 12.378 -17.495 -26.108 1.00 73.00 203 VAL A O 1
ATOM 1553 N N . VAL A 1 204 ? 11.917 -15.562 -25.064 1.00 68.75 204 VAL A N 1
ATOM 1554 C CA . VAL A 1 204 ? 10.868 -15.125 -25.984 1.00 68.75 204 VAL A CA 1
ATOM 1555 C C . VAL A 1 204 ? 11.446 -14.044 -26.886 1.00 68.75 204 VAL A C 1
ATOM 1557 O O . VAL A 1 204 ? 11.915 -13.010 -26.406 1.00 68.75 204 VAL A O 1
ATOM 1560 N N . THR A 1 205 ? 11.405 -14.262 -28.196 1.00 70.25 205 THR A N 1
ATOM 1561 C CA . THR A 1 205 ? 11.714 -13.235 -29.194 1.00 70.25 205 THR A CA 1
ATOM 1562 C C . THR A 1 205 ? 10.485 -12.362 -29.414 1.00 70.25 205 THR A C 1
ATOM 1564 O O . THR A 1 205 ? 9.409 -12.860 -29.748 1.00 70.25 205 THR A O 1
ATOM 1567 N N . LYS A 1 206 ? 10.627 -11.051 -29.212 1.00 63.66 206 LYS A N 1
ATOM 1568 C CA . LYS A 1 206 ? 9.594 -10.070 -29.562 1.00 63.66 206 LYS A CA 1
ATOM 1569 C C . LYS A 1 206 ? 10.128 -9.087 -30.589 1.00 63.66 206 LYS A C 1
ATOM 1571 O O . LYS A 1 206 ? 11.248 -8.603 -30.456 1.00 63.66 206 LYS A O 1
ATOM 1576 N N . GLU A 1 207 ? 9.294 -8.767 -31.572 1.00 63.81 207 GLU A N 1
ATOM 1577 C CA . GLU A 1 207 ? 9.485 -7.586 -32.405 1.00 63.81 207 GLU A CA 1
ATOM 1578 C C . GLU A 1 207 ? 9.041 -6.360 -31.609 1.00 63.81 207 GLU A C 1
ATOM 1580 O O . GLU A 1 207 ? 7.883 -6.294 -31.185 1.00 63.81 207 GLU A O 1
ATOM 1585 N N . ASP A 1 208 ? 9.931 -5.389 -31.429 1.00 62.00 208 ASP A N 1
ATOM 1586 C CA . ASP A 1 208 ? 9.550 -4.088 -30.883 1.00 62.00 208 ASP A CA 1
ATOM 1587 C C . ASP A 1 208 ? 9.934 -2.956 -31.839 1.00 62.00 208 ASP A C 1
ATOM 1589 O O . ASP A 1 208 ? 10.856 -3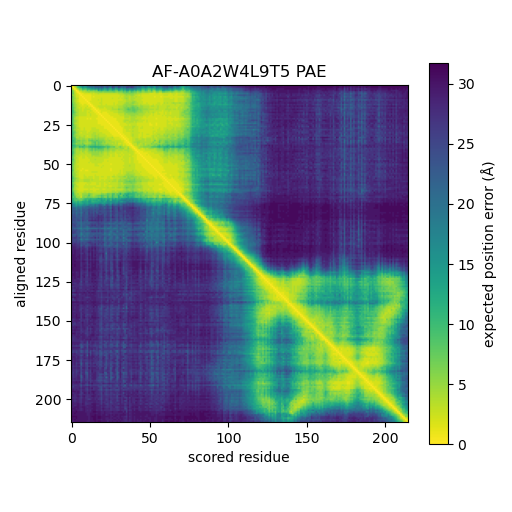.080 -32.657 1.00 62.00 208 ASP A O 1
ATOM 1593 N N . TRP A 1 209 ? 9.171 -1.863 -31.790 1.00 51.47 209 TRP A N 1
ATOM 1594 C CA . TRP A 1 209 ? 9.367 -0.729 -32.690 1.00 51.47 209 TRP A CA 1
ATOM 1595 C C . TRP A 1 209 ? 10.366 0.253 -32.090 1.00 51.47 209 TRP A C 1
ATOM 1597 O O . TRP A 1 209 ? 10.116 0.862 -31.050 1.00 51.47 209 TRP A O 1
ATOM 1607 N N . ILE A 1 210 ? 11.493 0.444 -32.772 1.00 57.69 210 ILE A N 1
ATOM 1608 C CA . ILE A 1 210 ? 12.503 1.422 -32.380 1.00 57.69 210 ILE A CA 1
ATOM 1609 C C . ILE A 1 210 ? 12.310 2.667 -33.256 1.00 57.69 210 ILE A C 1
ATOM 1611 O O . ILE A 1 210 ? 12.763 2.742 -34.397 1.00 57.69 210 ILE A O 1
ATOM 1615 N N . GLY A 1 211 ? 11.581 3.646 -32.719 1.00 47.75 211 GLY A N 1
ATOM 1616 C CA . GLY A 1 211 ? 11.370 4.984 -33.287 1.00 47.75 211 GLY A CA 1
ATOM 1617 C C . GLY A 1 211 ? 10.293 5.725 -32.483 1.00 47.75 211 GLY A C 1
ATOM 1618 O O . GLY A 1 211 ? 9.567 5.116 -31.715 1.00 47.75 211 GLY A O 1
ATOM 1619 N N . ARG A 1 212 ? 10.074 7.037 -32.526 1.00 41.56 212 ARG A N 1
ATOM 1620 C CA . ARG A 1 212 ? 10.844 8.200 -32.963 1.00 41.56 212 ARG A CA 1
ATOM 1621 C C . ARG A 1 212 ? 10.370 9.299 -31.998 1.00 41.56 212 ARG A C 1
ATOM 1623 O O . ARG A 1 212 ? 9.259 9.796 -32.157 1.00 41.56 212 ARG A O 1
ATOM 1630 N N . ARG A 1 213 ? 11.137 9.657 -30.962 1.00 40.41 213 ARG A N 1
ATOM 1631 C CA . ARG A 1 213 ? 10.864 10.900 -30.217 1.00 40.41 213 ARG A CA 1
ATOM 1632 C C . ARG A 1 213 ? 11.692 11.998 -30.866 1.00 40.41 213 ARG A C 1
ATOM 1634 O O . ARG A 1 213 ? 12.778 12.321 -30.404 1.00 40.41 213 ARG A O 1
ATOM 1641 N N . LEU A 1 214 ? 11.200 12.481 -32.005 1.00 41.56 214 LEU A N 1
ATOM 1642 C CA . LEU A 1 214 ? 11.602 13.792 -32.499 1.00 41.56 214 LEU A CA 1
ATOM 1643 C C . LEU A 1 214 ? 10.957 14.806 -31.551 1.00 41.56 214 LEU A C 1
ATOM 1645 O O . LEU A 1 214 ? 9.734 14.806 -31.401 1.00 41.56 214 LEU A O 1
ATOM 1649 N N . VAL A 1 215 ? 11.796 15.563 -30.844 1.00 40.12 215 VAL A N 1
ATOM 1650 C CA . VAL A 1 215 ? 11.410 16.873 -30.307 1.00 40.12 215 VAL A CA 1
ATOM 1651 C C . VAL A 1 215 ? 11.196 17.805 -31.492 1.00 40.12 215 VAL A C 1
ATOM 1653 O O . VAL A 1 215 ? 12.007 17.707 -32.442 1.00 40.12 215 VAL A O 1
#

Sequence (215 aa):
MSEKRDYYEVLGVSRDATADEIRKAYRQAALKHHPDRNPGDPTAEQRFKEASEAYSVLSDEQKRAAYDRFGHAGLNGAGVDFSGVGVNDILSHFQDMFADFFGGFGGFGGQPSTRRRRTDRGQDVRVDAEISLADAMRGGKHEVAIRGRAPCDKCQGSGARPGTSPETCPQCRGSGQVTAQRGFIMFSSTCARCGGPEFEYEVVTKEDWIGRRLV

Nearest PDB structures (foldseek):
  7x89-assembly1_A  TM=9.071E-01  e=7.495E-06  Homo sapiens
  2dn9-assembly1_A  TM=9.226E-01  e=1.349E-05  Homo sapiens
  5nro-assembly1_B  TM=9.302E-01  e=1.066E-05  Escherichia coli
  6iws-assembly1_A  TM=8.788E-01  e=7.067E-06  Homo sapiens
  2ctw-assembly1_A  TM=7.122E-01  e=1.363E-06  Mus musculus

Mean predicted aligned error: 19.4 Å

Solvent-accessible surface area (backbone atoms only — not comparable to full-atom values): 13597 Å² total; per-residue (Å²): 132,84,78,78,76,55,47,41,66,63,47,69,49,59,90,85,52,48,66,68,54,53,53,51,32,38,54,53,50,44,68,72,26,28,57,92,79,42,72,90,40,69,68,36,50,52,53,33,50,51,35,49,55,26,45,70,33,60,70,35,71,68,48,30,55,36,35,76,73,46,41,84,66,38,50,64,75,72,80,57,74,78,86,79,62,54,77,71,55,49,50,50,49,46,49,48,52,43,35,54,66,71,68,40,93,71,84,86,85,90,71,91,68,77,74,71,73,72,73,74,75,76,80,90,83,88,80,93,78,92,75,55,71,70,46,67,74,68,40,46,74,48,81,45,80,40,82,40,83,43,77,39,90,72,36,68,72,59,84,28,61,80,96,54,79,70,74,73,43,86,85,37,69,65,66,30,38,38,76,48,73,61,88,93,47,79,43,77,43,65,21,86,88,68,67,28,86,86,76,47,73,41,77,46,77,43,78,44,76,50,71,80,89,78,129

Radius of gyration: 26.88 Å; Cα contacts (8 Å, |Δi|>4): 193; chains: 1; bounding box: 49×64×73 Å